Protein 6FRR (pdb70)

InterPro domains:
  IPR000528 Plant non-specific lipid-transfer protein/Par allergen [PR00382] (25-41)
  IPR000528 Plant non-specific lipid-transfer protein/Par allergen [PR00382] (45-59)
  IPR000528 Plant non-specific lipid-transfer protein/Par allergen [PR00382] (66-81)
  IPR000528 Plant non-specific lipid-transfer protein/Par allergen [PR00382] (83-100)
  IPR000528 Plant non-specific lipid-transfer protein/Par allergen [PR00382] (101-112)
  IPR000528 Plant non-specific lipid-transfer protein/Par allergen [PS00597] (92-113)
  IPR000528 Plant non-specific lipid-transfer protein/Par allergen [PTHR33076] (4-112)
  IPR016140 Bifunctional inhibitor/plant lipid transfer protein/seed storage helical domain [PF00234] (26-110)
  IPR016140 Bifunctional inhibitor/plant lipid transfer protein/seed storage helical domain [SM00499] (26-110)
  IPR036312 Bifunctional inhibitor/plant lipid transfer protein/seed storage helical domain superfamily [G3DSA:1.10.110.10] (23-114)
  IPR036312 Bifunctional inhibitor/plant lipid transfer protein/seed storage helical domain superfamily [SSF47699] (25-113)

Structure (mmCIF, N/CA/C/O backbone):
data_6FRR
#
_entry.id   6FRR
#
_cell.length_a   60.398
_cell.length_b   60.398
_cell.length_c   91.460
_cell.angle_alpha   90.00
_cell.angle_beta   90.00
_cell.angle_gamma   120.00
#
_symmetry.space_group_name_H-M   'P 32 2 1'
#
loop_
_entity.id
_entity.type
_entity.pdbx_description
1 polymer 'Non-specific lipid-transfer protein'
2 non-polymer 'SULFATE ION'
3 water water
#
loop_
_atom_site.group_PDB
_atom_site.id
_atom_site.type_symbol
_atom_site.label_atom_id
_atom_site.label_alt_id
_atom_site.label_comp_id
_atom_site.label_asym_id
_atom_site.label_entity_id
_atom_site.label_seq_id
_atom_site.pdbx_PDB_ins_code
_atom_site.Cartn_x
_atom_site.Cartn_y
_atom_site.Cartn_z
_atom_site.occupancy
_atom_site.B_iso_or_equiv
_atom_site.auth_seq_id
_atom_site.auth_comp_id
_atom_site.auth_asym_id
_atom_site.auth_atom_id
_atom_site.pdbx_PDB_model_num
ATOM 1 N N A MET A 1 1 ? -5.115 -24.765 11.610 0.48 24.10 1 MET A N 1
ATOM 2 N N B MET A 1 1 ? -5.072 -24.794 11.574 0.52 24.09 1 MET A N 1
ATOM 3 C CA A MET A 1 1 ? -5.656 -23.499 11.126 0.48 24.98 1 MET A CA 1
ATOM 4 C CA B MET A 1 1 ? -5.627 -23.516 11.146 0.52 24.97 1 MET A C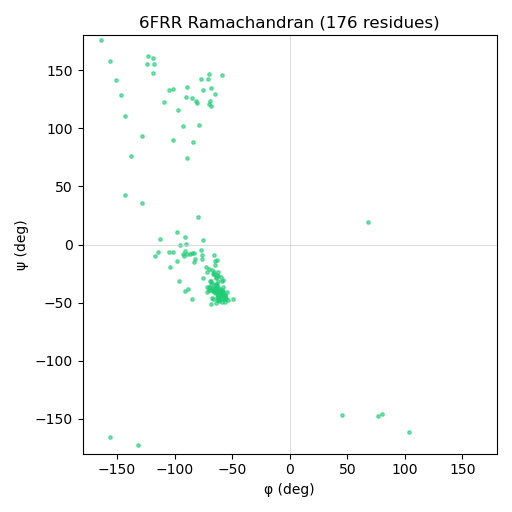A 1
ATOM 5 C C A MET A 1 1 ? -4.815 -22.298 11.569 0.48 25.16 1 MET A C 1
ATOM 6 C C B MET A 1 1 ? -4.746 -22.333 11.563 0.52 25.16 1 MET A C 1
ATOM 7 O O A MET A 1 1 ? -4.516 -22.142 12.750 0.48 24.75 1 MET A O 1
ATOM 8 O O B MET A 1 1 ? -4.340 -22.229 12.716 0.52 24.81 1 MET A O 1
ATOM 17 N N . ILE A 1 2 ? -4.451 -21.452 10.611 1.00 24.05 2 ILE A N 1
ATOM 18 C CA . ILE A 1 2 ? -3.749 -20.199 10.871 1.00 21.88 2 ILE A CA 1
ATOM 19 C C . ILE A 1 2 ? -4.449 -19.119 10.062 1.00 27.14 2 ILE A C 1
ATOM 20 O O . ILE A 1 2 ? -4.834 -19.348 8.912 1.00 27.43 2 ILE A O 1
ATOM 25 N N . LYS A 1 3 ? -4.646 -17.957 10.671 1.00 20.13 3 LYS A N 1
ATOM 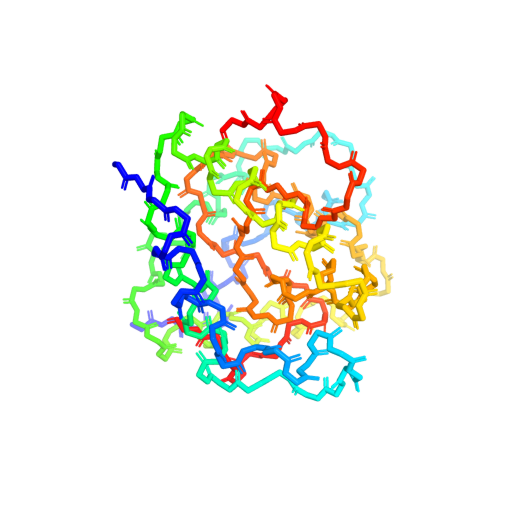26 C CA . LYS A 1 3 ? -5.188 -16.795 9.989 1.00 18.23 3 LYS A CA 1
ATOM 27 C C . LYS A 1 3 ? -4.166 -15.670 10.033 1.00 23.85 3 LYS A C 1
ATOM 28 O O . LYS A 1 3 ? -3.268 -15.665 10.873 1.00 20.50 3 LYS A O 1
ATOM 34 N N . CYS A 1 4 ? -4.310 -14.696 9.131 1.00 18.31 4 CYS A N 1
ATOM 35 C CA . CYS A 1 4 ? -3.394 -13.564 9.179 1.00 20.18 4 CYS A CA 1
ATOM 36 C C . CYS A 1 4 ? -3.477 -12.849 10.522 1.00 19.70 4 CYS A C 1
ATOM 37 O O . CYS A 1 4 ? -2.488 -12.260 10.975 1.00 18.05 4 CYS A O 1
ATOM 40 N N . SER A 1 5 ? -4.638 -12.903 11.181 1.00 19.42 5 SER A N 1
ATOM 41 C CA . SER A 1 5 ? -4.745 -12.320 12.515 1.00 24.92 5 SER A CA 1
ATOM 42 C C . SER A 1 5 ? -3.796 -13.008 13.499 1.00 22.79 5 SER A C 1
ATOM 43 O O . SER A 1 5 ? -3.183 -12.346 14.345 1.00 21.85 5 SER A O 1
ATOM 46 N N . ASP A 1 6 ? -3.654 -14.336 13.401 1.00 19.28 6 ASP A N 1
ATOM 47 C CA . ASP A 1 6 ? -2.657 -15.023 14.219 1.00 22.27 6 ASP A CA 1
ATOM 48 C C . ASP A 1 6 ? -1.254 -14.531 13.901 1.00 19.24 6 ASP A C 1
ATOM 49 O O . ASP A 1 6 ? -0.429 -14.357 14.806 1.00 19.59 6 ASP A O 1
ATOM 54 N N . VAL A 1 7 ? -0.949 -14.362 12.613 1.00 18.21 7 VAL A N 1
ATOM 55 C CA . VAL A 1 7 ? 0.403 -13.975 12.216 1.00 17.53 7 VAL A CA 1
ATOM 56 C C . VAL A 1 7 ? 0.737 -12.610 12.787 1.00 18.47 7 VAL A C 1
ATOM 57 O O . VAL A 1 7 ? 1.821 -12.408 13.351 1.00 17.32 7 VAL A O 1
ATOM 61 N N . SER A 1 8 ? -0.215 -11.672 12.703 1.00 19.60 8 SER A N 1
ATOM 62 C CA . SER A 1 8 ? 0.012 -10.319 13.202 1.00 22.81 8 SER A CA 1
ATOM 63 C C . SER A 1 8 ? 0.264 -10.314 14.703 1.00 20.73 8 SER A C 1
ATOM 64 O O . SER A 1 8 ? 1.106 -9.551 15.187 1.00 20.50 8 SER A O 1
ATOM 67 N N . ASN A 1 9 ? -0.473 -11.144 15.455 1.00 17.61 9 ASN A N 1
ATOM 68 C CA . ASN A 1 9 ? -0.244 -11.255 16.897 1.00 17.61 9 ASN A CA 1
ATOM 69 C C . ASN A 1 9 ? 1.180 -11.710 17.191 1.00 20.71 9 ASN A C 1
ATOM 70 O O . ASN A 1 9 ? 1.835 -11.198 18.105 1.00 21.36 9 ASN A O 1
ATOM 75 N N . LYS A 1 10 ? 1.660 -12.697 16.441 1.00 16.56 10 LYS A N 1
ATOM 76 C CA . LYS A 1 10 ? 2.978 -13.263 16.700 1.00 20.62 10 LYS A CA 1
ATOM 77 C C . LYS A 1 10 ? 4.091 -12.302 16.313 1.00 19.45 10 LYS A C 1
ATOM 78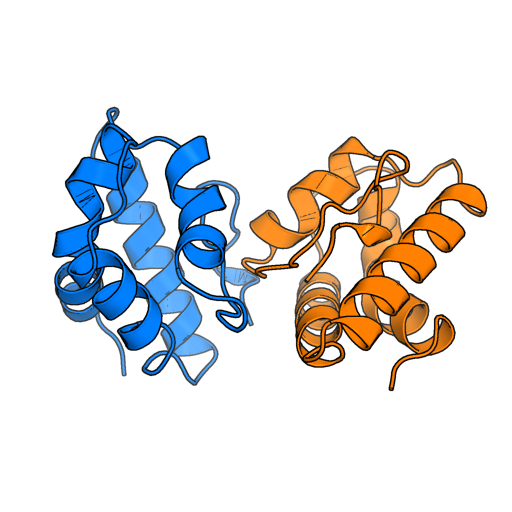 O O . LYS A 1 10 ? 5.103 -12.202 17.016 1.00 18.72 10 LYS A O 1
ATOM 84 N N . ILE A 1 11 ? 3.938 -11.606 15.184 1.00 15.12 11 ILE A N 1
ATOM 85 C CA . ILE A 1 11 ? 5.030 -10.788 14.664 1.00 20.89 11 ILE A CA 1
ATOM 86 C C . ILE A 1 11 ? 5.006 -9.370 15.223 1.00 18.64 11 ILE A C 1
ATOM 87 O O . ILE A 1 11 ? 5.978 -8.622 15.022 1.00 17.40 11 ILE A O 1
ATOM 92 N N . SER A 1 12 ? 3.947 -8.995 15.957 1.00 16.58 12 SER A N 1
ATOM 93 C CA . SER A 1 12 ? 3.807 -7.637 16.488 1.00 16.68 12 SER A CA 1
ATOM 94 C C . SER A 1 12 ? 5.076 -7.171 17.205 1.00 19.25 12 SER A C 1
ATOM 95 O O . SER A 1 12 ? 5.573 -6.066 16.962 1.00 18.82 12 SER A O 1
ATOM 98 N N . ALA A 1 13 ? 5.628 -8.019 18.077 1.00 17.35 13 ALA A N 1
ATOM 99 C CA . ALA A 1 13 ? 6.816 -7.667 18.848 1.00 19.02 13 ALA A CA 1
ATOM 100 C C . ALA A 1 13 ? 8.057 -7.451 17.983 1.00 18.34 13 ALA A C 1
ATOM 101 O O . ALA A 1 13 ? 9.045 -6.898 18.475 1.00 17.25 13 ALA A O 1
ATOM 103 N N . CYS A 1 14 ? 8.031 -7.871 16.719 1.00 15.76 14 CYS A N 1
ATOM 104 C CA . CYS A 1 14 ? 9.187 -7.815 15.832 1.00 19.80 14 CYS A CA 1
ATOM 105 C C . CYS A 1 14 ? 9.194 -6.607 14.903 1.00 17.69 14 CYS A C 1
ATOM 106 O O . CYS A 1 14 ? 10.224 -6.354 14.264 1.00 13.65 14 CYS A O 1
ATOM 109 N N . LEU A 1 15 ? 8.062 -5.902 14.775 1.00 14.74 15 LEU A N 1
ATOM 110 C CA . LEU A 1 15 ? 7.889 -4.945 13.683 1.00 16.36 15 LEU A CA 1
ATOM 111 C C . LEU A 1 15 ? 8.942 -3.842 13.720 1.00 15.81 15 LEU A C 1
ATOM 112 O O . LEU A 1 15 ? 9.488 -3.463 12.680 1.00 18.09 15 LEU A O 1
ATOM 117 N N . SER A 1 16 ? 9.255 -3.317 14.903 1.00 15.15 16 SER A N 1
ATOM 118 C CA . SER A 1 16 ? 10.193 -2.196 14.944 1.00 14.96 16 SER A CA 1
ATOM 119 C C . SER A 1 16 ? 11.604 -2.659 14.628 1.00 15.48 16 SER A C 1
ATOM 120 O O . SER A 1 16 ? 12.342 -1.959 13.923 1.00 13.88 16 SER A O 1
ATOM 123 N N . TYR A 1 17 ? 11.977 -3.866 15.080 1.00 18.49 17 TYR A N 1
ATOM 124 C CA . TYR A 1 17 ? 13.258 -4.434 14.656 1.00 12.23 17 TYR A CA 1
ATOM 125 C C . TYR A 1 17 ? 13.281 -4.662 13.149 1.00 14.78 17 TYR A C 1
ATOM 126 O O . TYR A 1 17 ? 14.317 -4.468 12.497 1.00 15.56 17 TYR A O 1
ATOM 135 N N . LEU A 1 18 ? 12.157 -5.108 12.575 1.00 14.49 18 LEU A N 1
ATOM 136 C CA . LEU A 1 18 ? 12.147 -5.393 11.144 1.00 14.94 18 LEU A CA 1
ATOM 137 C C . LEU A 1 18 ? 12.341 -4.124 10.322 1.00 19.43 18 LEU A C 1
ATOM 138 O O . LEU A 1 18 ? 12.839 -4.194 9.191 1.00 18.72 18 LEU A O 1
ATOM 143 N N . LYS A 1 19 ? 12.008 -2.963 10.889 1.00 16.08 19 LYS A N 1
ATOM 144 C CA . LYS A 1 19 ? 12.222 -1.676 10.237 1.00 12.92 19 LYS A CA 1
ATOM 145 C C . LYS A 1 19 ? 13.577 -1.047 10.575 1.00 16.19 19 LYS A C 1
ATOM 146 O O . LYS A 1 19 ? 14.219 -0.446 9.703 1.00 17.58 19 LYS A O 1
ATOM 152 N N . GLN A 1 20 ? 14.018 -1.136 11.830 1.00 13.39 20 GLN A N 1
ATOM 153 C CA . GLN A 1 20 ? 15.170 -0.368 12.284 1.00 14.29 20 GLN A CA 1
ATOM 154 C C . GLN A 1 20 ? 16.359 -1.207 12.726 1.00 19.27 20 GLN A C 1
ATOM 155 O O . GLN A 1 20 ? 17.430 -0.633 12.965 1.00 16.19 20 GLN A O 1
ATOM 161 N N . GLY A 1 21 ? 16.214 -2.528 12.865 1.00 18.00 21 GLY A N 1
ATOM 162 C CA . GLY A 1 21 ? 17.358 -3.339 13.259 1.00 18.42 21 GLY A CA 1
ATOM 163 C C . GLY A 1 21 ? 17.676 -3.225 14.745 1.00 16.36 21 GLY A C 1
ATOM 164 O O . GLY A 1 21 ? 16.790 -3.068 15.585 1.00 15.80 21 GLY A O 1
ATOM 165 N N . GLY A 1 22 ? 18.961 -3.333 15.071 1.00 15.97 22 GLY A N 1
ATOM 166 C CA . GLY A 1 22 ? 19.373 -3.231 16.463 1.00 18.50 22 GLY A CA 1
ATOM 167 C C . GLY A 1 22 ? 19.170 -4.524 17.244 1.00 19.38 22 GLY A C 1
ATOM 168 O O . GLY A 1 22 ? 19.329 -5.623 16.716 1.00 17.08 22 GLY A O 1
ATOM 169 N N . GLU A 1 23 ? 18.824 -4.381 18.533 1.00 14.24 23 GLU A N 1
ATOM 170 C CA . GLU A 1 23 ? 18.671 -5.530 19.424 1.00 13.76 23 GLU A CA 1
ATOM 171 C C . GLU A 1 23 ? 17.306 -6.183 19.218 1.00 16.48 23 GLU A C 1
ATOM 172 O O . GLU A 1 23 ? 16.272 -5.535 19.411 1.00 14.42 23 GLU A O 1
ATOM 178 N N . VAL A 1 24 ? 17.292 -7.470 18.865 1.00 14.11 24 VAL A N 1
ATOM 179 C CA . VAL A 1 24 ? 16.022 -8.193 18.762 1.00 13.84 24 VAL A CA 1
ATOM 180 C C . VAL A 1 24 ? 15.425 -8.376 20.154 1.00 13.76 24 VAL A C 1
ATOM 181 O O . VAL A 1 24 ? 16.073 -8.969 21.032 1.00 16.88 24 VAL A O 1
ATOM 185 N N . PRO A 1 25 ? 14.203 -7.918 20.404 1.00 18.45 25 PRO A N 1
ATOM 186 C CA . PRO A 1 25 ? 13.604 -8.131 21.727 1.00 14.97 25 PRO A CA 1
ATOM 187 C C . PRO A 1 25 ? 13.258 -9.593 21.957 1.00 16.30 25 PRO A C 1
ATOM 188 O O . PRO A 1 25 ? 12.898 -10.326 21.029 1.00 14.62 25 PRO A O 1
ATOM 192 N N . ALA A 1 26 ? 13.373 -10.008 23.224 1.00 14.88 26 ALA A N 1
ATOM 193 C CA . ALA A 1 26 ? 13.043 -11.383 23.594 1.00 19.91 26 ALA A CA 1
ATOM 194 C C . ALA A 1 26 ? 11.638 -11.751 23.147 1.00 18.79 26 ALA A C 1
ATOM 195 O O . ALA A 1 26 ? 11.404 -12.862 22.656 1.00 17.43 26 ALA A O 1
ATOM 197 N N . ASP A 1 27 ? 10.690 -10.821 23.298 1.00 19.17 27 ASP A N 1
ATOM 198 C CA . ASP A 1 27 ? 9.311 -11.086 22.906 1.00 20.81 27 ASP A CA 1
ATOM 199 C C . ASP A 1 27 ? 9.187 -11.318 21.406 1.00 20.63 27 ASP A C 1
ATOM 200 O O . ASP A 1 27 ? 8.284 -12.047 20.962 1.00 15.47 27 ASP A O 1
ATOM 205 N N . CYS A 1 28 ? 10.072 -10.707 20.610 1.00 18.68 28 CYS A N 1
ATOM 206 C CA . CYS A 1 28 ? 10.083 -10.998 19.178 1.00 20.17 28 CYS A CA 1
ATOM 207 C C . CYS A 1 28 ? 10.452 -12.456 18.928 1.00 19.10 28 CYS A C 1
ATOM 208 O O . CYS A 1 28 ? 9.760 -13.156 18.186 1.00 15.48 28 CYS A O 1
ATOM 211 N N . CYS A 1 29 ? 11.543 -12.936 19.537 1.00 16.38 29 CYS A N 1
ATOM 212 C CA . CYS A 1 29 ? 11.905 -14.344 19.377 1.00 17.52 29 CYS A CA 1
ATOM 213 C C . CYS A 1 29 ? 10.783 -15.268 19.838 1.00 18.57 29 CYS A C 1
ATOM 214 O O . CYS A 1 29 ? 10.570 -16.340 19.253 1.00 19.02 29 CYS A O 1
ATOM 217 N N . THR A 1 30 ? 10.074 -14.888 20.903 1.00 19.02 30 THR A N 1
ATOM 218 C CA . THR A 1 30 ? 8.954 -15.707 21.364 1.00 20.46 30 THR A CA 1
ATOM 219 C C . THR A 1 30 ? 7.887 -15.840 20.276 1.00 20.48 30 THR A C 1
ATOM 220 O O . THR A 1 30 ? 7.340 -16.927 20.060 1.00 16.04 30 THR A O 1
ATOM 224 N N . GLY A 1 31 ? 7.598 -14.751 19.564 1.00 19.39 31 GLY A N 1
ATOM 225 C CA . GLY A 1 31 ? 6.601 -14.808 18.502 1.00 14.21 31 GLY A CA 1
ATOM 226 C C . GLY A 1 31 ? 7.063 -15.608 17.297 1.00 16.15 31 GLY A C 1
ATOM 227 O O . GLY A 1 31 ? 6.272 -16.321 16.679 1.00 19.18 31 GLY A O 1
ATOM 228 N N . VAL A 1 32 ? 8.340 -15.474 16.925 1.00 17.12 32 VAL A N 1
ATOM 229 C CA . VAL A 1 32 ? 8.882 -16.240 15.803 1.00 15.35 32 VAL A CA 1
ATOM 230 C C . VAL A 1 32 ? 8.789 -17.736 16.095 1.00 18.33 32 VAL A C 1
ATOM 231 O O . VAL A 1 32 ? 8.348 -18.531 15.253 1.00 18.29 32 VAL A O 1
ATOM 235 N N . LYS A 1 33 ? 9.239 -18.141 17.288 1.00 18.16 33 LYS A N 1
ATOM 236 C CA . LYS A 1 33 ? 9.187 -19.552 17.672 1.00 17.83 33 LYS A CA 1
ATOM 237 C C . LYS A 1 33 ? 7.753 -20.034 17.779 1.00 21.46 33 LYS A C 1
ATOM 238 O O . LYS A 1 33 ? 7.437 -21.154 17.366 1.00 20.55 33 LYS A O 1
ATOM 244 N N . GLY A 1 34 ? 6.868 -19.195 18.323 1.00 15.58 34 GLY A N 1
ATOM 245 C CA . GLY A 1 34 ? 5.482 -19.597 18.479 1.00 17.30 34 GLY A CA 1
ATOM 246 C C . GLY A 1 34 ? 4.781 -19.766 17.146 1.00 19.82 34 GLY A C 1
ATOM 247 O O . GLY A 1 34 ? 3.969 -20.681 16.975 1.00 19.04 34 GLY A O 1
ATOM 248 N N . LEU A 1 35 ? 5.092 -18.892 16.180 1.00 14.23 35 LEU A N 1
ATOM 249 C CA . LEU A 1 35 ? 4.521 -19.037 14.847 1.00 16.25 35 LEU A CA 1
ATOM 250 C C . LEU A 1 35 ? 4.986 -20.329 14.190 1.00 20.80 35 LEU A C 1
ATOM 251 O O . LEU A 1 35 ? 4.183 -21.051 13.581 1.00 18.68 35 LEU A O 1
ATOM 256 N N A ASN A 1 36 ? 6.272 -20.655 14.318 0.48 20.44 36 ASN A N 1
ATOM 257 N N B ASN A 1 36 ? 6.284 -20.632 14.286 0.52 20.43 36 ASN A N 1
ATOM 258 C CA A ASN A 1 36 ? 6.765 -21.902 13.742 0.48 23.01 36 ASN A CA 1
ATOM 259 C CA B ASN A 1 36 ? 6.779 -21.904 13.768 0.52 23.01 36 ASN A CA 1
ATOM 260 C C A ASN A 1 36 ? 6.169 -23.119 14.448 0.48 24.39 36 ASN A C 1
ATOM 261 C C B ASN A 1 36 ? 6.079 -23.076 14.436 0.52 24.41 36 ASN A C 1
ATOM 262 O O A ASN A 1 36 ? 5.894 -24.137 13.802 0.48 22.99 36 ASN A O 1
ATOM 263 O O B ASN A 1 36 ? 5.657 -24.020 13.758 0.52 22.89 36 ASN A O 1
ATOM 272 N N . ASP A 1 37 ? 5.952 -23.033 15.768 1.00 19.52 37 ASP A N 1
ATOM 273 C CA . ASP A 1 37 ? 5.338 -24.144 16.498 1.00 19.22 37 ASP A CA 1
ATOM 274 C C . ASP A 1 37 ? 3.924 -24.428 16.002 1.00 21.91 37 ASP A C 1
ATOM 275 O O . ASP A 1 37 ? 3.475 -25.581 16.037 1.00 21.24 37 ASP A O 1
ATOM 280 N N . ALA A 1 38 ? 3.205 -23.392 15.560 1.00 20.32 38 ALA A N 1
ATOM 281 C CA . ALA A 1 38 ? 1.806 -23.492 15.155 1.00 21.77 38 ALA A CA 1
ATOM 282 C C . ALA A 1 38 ? 1.606 -23.764 13.664 1.00 24.98 38 ALA A C 1
ATOM 283 O O . ALA A 1 38 ? 0.480 -24.054 13.251 1.00 26.44 38 ALA A O 1
ATOM 285 N N . ALA A 1 39 ? 2.655 -23.683 12.854 1.00 20.87 39 ALA A N 1
ATOM 286 C CA . ALA A 1 39 ? 2.555 -23.888 11.411 1.00 25.80 39 ALA A CA 1
ATOM 287 C C . ALA A 1 39 ? 3.065 -25.297 11.126 1.00 26.16 39 ALA A C 1
ATOM 288 O O . ALA A 1 39 ? 4.252 -25.515 10.889 1.00 27.29 39 ALA A O 1
ATOM 290 N N . LYS A 1 40 ? 2.149 -26.263 11.164 1.00 23.73 40 LYS A N 1
ATOM 291 C CA . LYS A 1 40 ? 2.506 -27.671 11.121 1.00 25.69 40 LYS A CA 1
ATOM 292 C C . LYS A 1 40 ? 2.028 -28.385 9.867 1.00 29.70 40 LYS A C 1
ATOM 293 O O . LYS A 1 40 ? 2.356 -29.562 9.690 1.00 32.86 40 LYS A O 1
ATOM 299 N N . THR A 1 41 ? 1.251 -27.726 9.013 1.00 30.15 41 THR A N 1
ATOM 300 C CA . THR A 1 41 ? 0.796 -28.315 7.765 1.00 28.93 41 THR A CA 1
ATOM 301 C C . THR A 1 41 ? 1.201 -27.417 6.609 1.00 28.99 41 THR A C 1
ATOM 302 O O . THR A 1 41 ? 1.398 -26.212 6.773 1.00 29.00 41 THR A O 1
ATOM 306 N N . THR A 1 42 ? 1.327 -28.017 5.430 1.00 25.94 42 THR A N 1
ATOM 307 C CA . THR A 1 42 ? 1.656 -27.216 4.254 1.00 29.19 42 THR A CA 1
ATOM 308 C C . THR A 1 42 ? 0.671 -26.071 4.037 1.00 22.28 42 THR A C 1
ATOM 309 O O . THR A 1 42 ? 1.127 -24.931 3.824 1.00 24.61 42 THR A O 1
ATOM 313 N N . PRO A 1 43 ? -0.652 -26.265 4.111 1.00 29.43 43 PRO A N 1
ATOM 314 C CA . PRO A 1 43 ? -1.545 -25.107 3.919 1.00 30.42 43 PRO A CA 1
ATOM 315 C C . PRO A 1 43 ? -1.317 -23.995 4.929 1.00 25.93 43 PRO A C 1
ATOM 316 O O . PRO A 1 43 ? -1.297 -22.818 4.548 1.00 26.57 43 PRO A O 1
ATOM 320 N N . ASP A 1 44 ? -1.162 -24.337 6.208 1.00 22.76 44 ASP A N 1
ATOM 321 C CA . ASP A 1 44 ? -0.998 -23.319 7.245 1.00 23.47 44 ASP A CA 1
ATOM 322 C C . ASP A 1 44 ? 0.298 -22.538 7.063 1.00 21.81 44 ASP A C 1
ATOM 323 O O . ASP A 1 44 ? 0.322 -21.318 7.260 1.00 23.15 44 ASP A O 1
ATOM 328 N N . ARG A 1 45 ? 1.383 -23.225 6.697 1.00 22.18 45 ARG A N 1
ATOM 329 C CA . ARG A 1 45 ? 2.646 -22.545 6.420 1.00 20.81 45 ARG A CA 1
ATOM 330 C C . ARG A 1 45 ? 2.526 -21.612 5.221 1.00 20.81 45 ARG A C 1
ATOM 331 O O . ARG A 1 45 ? 3.086 -20.510 5.223 1.00 21.28 45 ARG A O 1
ATOM 339 N N . GLN A 1 46 ? 1.816 -22.038 4.173 1.00 21.95 46 GLN A N 1
ATOM 340 C CA . GLN A 1 46 ? 1.652 -21.162 3.015 1.00 22.37 46 GLN A CA 1
ATOM 341 C C . GLN A 1 46 ? 0.789 -19.959 3.365 1.00 19.63 46 GLN A C 1
ATOM 342 O O . GLN A 1 46 ? 1.083 -18.832 2.937 1.00 19.80 46 GLN A O 1
ATOM 348 N N . THR A 1 47 ? -0.253 -20.167 4.178 1.00 20.48 47 THR A N 1
ATOM 349 C CA . THR A 1 47 ? -1.046 -19.042 4.669 1.00 20.22 47 THR A CA 1
ATOM 350 C C . THR A 1 47 ? -0.178 -18.051 5.444 1.00 17.04 47 THR A C 1
ATOM 351 O O . THR A 1 47 ? -0.229 -16.841 5.204 1.00 17.85 47 THR A O 1
ATOM 355 N N . ALA A 1 48 ? 0.620 -18.551 6.389 1.00 17.91 48 ALA A N 1
ATOM 356 C CA . ALA A 1 48 ? 1.485 -17.663 7.160 1.00 20.62 48 ALA A CA 1
ATOM 357 C C . ALA A 1 48 ? 2.468 -16.928 6.256 1.00 21.52 48 ALA A C 1
ATOM 358 O O . ALA A 1 48 ? 2.693 -15.720 6.420 1.00 20.84 48 ALA A O 1
ATOM 360 N N . CYS A 1 49 ? 3.066 -17.647 5.303 1.00 19.90 49 CYS A N 1
ATOM 361 C CA . CYS A 1 49 ? 3.961 -17.032 4.323 1.00 21.52 49 CYS A CA 1
ATOM 362 C C . CYS A 1 49 ? 3.294 -15.867 3.614 1.00 22.07 49 CYS A C 1
ATOM 363 O O . CYS A 1 49 ? 3.874 -14.783 3.497 1.00 18.75 49 CYS A O 1
ATOM 366 N N . ASN A 1 50 ? 2.061 -16.070 3.141 1.00 22.12 50 ASN A N 1
ATOM 367 C CA . ASN A 1 50 ? 1.369 -15.012 2.407 1.00 22.82 50 ASN A CA 1
ATOM 368 C C . ASN A 1 50 ? 1.025 -13.834 3.308 1.00 18.68 50 ASN A C 1
ATOM 369 O O . ASN A 1 50 ? 1.135 -12.675 2.890 1.00 17.62 50 ASN A O 1
ATOM 374 N N . CYS A 1 51 ? 0.612 -14.105 4.549 1.00 20.23 51 CYS A N 1
ATOM 375 C CA . CYS A 1 51 ? 0.336 -13.012 5.478 1.00 20.27 51 CYS A CA 1
ATOM 376 C C . CYS A 1 51 ? 1.584 -12.183 5.743 1.00 20.47 51 CYS A C 1
ATOM 377 O O . CYS A 1 51 ? 1.524 -10.946 5.790 1.00 20.26 51 CYS A O 1
ATOM 380 N N . LEU A 1 52 ? 2.724 -12.847 5.938 1.00 21.43 52 LEU A N 1
ATOM 381 C CA . LEU A 1 52 ? 3.954 -12.123 6.242 1.00 21.29 52 LEU A CA 1
ATOM 382 C C . LEU A 1 52 ? 4.410 -11.281 5.056 1.00 23.35 52 LEU A C 1
ATOM 383 O O . LEU A 1 52 ? 4.875 -10.149 5.238 1.00 26.61 52 LEU A O 1
ATOM 388 N N . LYS A 1 53 ? 4.288 -11.806 3.834 1.00 21.76 53 LYS A N 1
ATOM 389 C CA . LYS A 1 53 ? 4.686 -11.000 2.679 1.00 22.94 53 LYS A CA 1
ATOM 390 C C . LYS A 1 53 ? 3.769 -9.789 2.509 1.00 19.87 53 LYS A C 1
ATOM 391 O O . LYS A 1 53 ? 4.238 -8.686 2.213 1.00 21.76 53 LYS A O 1
ATO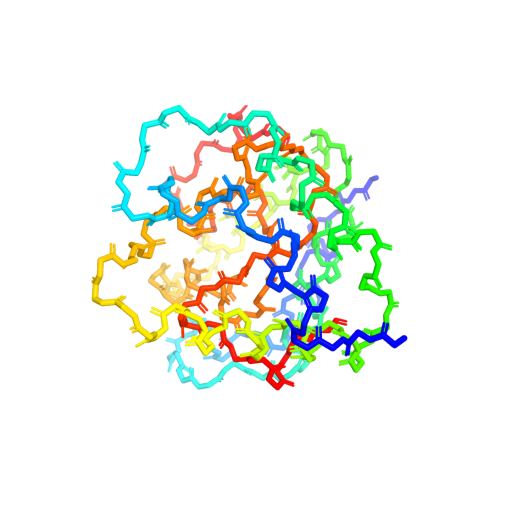M 397 N N . THR A 1 54 ? 2.465 -9.958 2.726 1.00 26.11 54 THR A N 1
ATOM 398 C CA . THR A 1 54 ? 1.569 -8.803 2.687 1.00 26.45 54 THR A CA 1
ATOM 399 C C . THR A 1 54 ? 2.023 -7.727 3.671 1.00 27.13 54 THR A C 1
ATOM 400 O O . THR A 1 54 ? 2.115 -6.544 3.322 1.00 27.85 54 THR A O 1
ATOM 404 N N . THR A 1 55 ? 2.335 -8.126 4.905 1.00 24.37 55 THR A N 1
ATOM 405 C CA . THR A 1 55 ? 2.815 -7.163 5.891 1.00 28.39 55 THR A CA 1
ATOM 406 C C . THR A 1 55 ? 4.101 -6.482 5.429 1.00 25.96 55 THR A C 1
ATOM 407 O O . THR A 1 55 ? 4.241 -5.258 5.552 1.00 25.10 55 THR A O 1
ATOM 411 N N . PHE A 1 56 ? 5.048 -7.247 4.873 1.00 24.43 56 PHE A N 1
ATOM 412 C CA . PHE A 1 56 ? 6.316 -6.629 4.490 1.00 22.16 56 PHE A CA 1
ATOM 413 C C . PHE A 1 56 ? 6.116 -5.591 3.401 1.00 24.40 56 PHE A C 1
ATOM 414 O O . PHE A 1 56 ? 6.810 -4.568 3.389 1.00 25.64 56 PHE A O 1
ATOM 422 N N . LYS A 1 57 ? 5.162 -5.821 2.498 1.00 24.53 57 LYS A N 1
ATOM 423 C CA . LYS A 1 57 ? 4.871 -4.887 1.417 1.00 24.18 57 LYS A CA 1
ATOM 424 C C . LYS A 1 57 ? 4.079 -3.665 1.863 1.00 27.67 57 LYS A C 1
ATOM 425 O O . LYS A 1 57 ? 3.968 -2.711 1.087 1.00 29.22 57 LYS A O 1
ATOM 431 N N . SER A 1 58 ? 3.526 -3.667 3.076 1.00 24.92 58 SER A N 1
ATOM 432 C CA . SER A 1 58 ? 2.616 -2.614 3.516 1.00 31.01 58 SER A CA 1
ATOM 433 C C . SER A 1 58 ? 3.323 -1.364 4.019 1.00 34.79 58 SER A C 1
ATOM 434 O O . SER A 1 58 ? 2.658 -0.339 4.216 1.00 30.19 58 SER A O 1
ATOM 437 N N . ASN A 1 59 ? 4.633 -1.422 4.260 1.00 28.40 59 ASN A N 1
ATOM 438 C CA . ASN A 1 59 ? 5.353 -0.255 4.753 1.00 30.89 59 ASN A CA 1
ATOM 439 C C . ASN A 1 59 ? 6.764 -0.268 4.180 1.00 30.45 59 ASN A C 1
ATOM 440 O O . ASN A 1 59 ? 7.464 -1.282 4.268 1.00 25.65 59 ASN A O 1
ATOM 445 N N . LYS A 1 60 ? 7.168 0.863 3.583 1.00 26.89 60 LYS A N 1
ATOM 446 C CA . LYS A 1 60 ? 8.471 0.952 2.927 1.00 27.32 60 LYS A CA 1
ATOM 447 C C . LYS A 1 60 ? 9.624 0.806 3.912 1.00 27.10 60 LYS A C 1
ATOM 448 O O . LYS A 1 60 ? 10.756 0.535 3.487 1.00 23.39 60 LYS A O 1
ATOM 454 N N . ASP A 1 61 ? 9.360 0.987 5.210 1.00 23.13 61 ASP A N 1
ATOM 455 C CA . ASP A 1 61 ? 10.400 0.932 6.230 1.00 23.27 61 ASP A CA 1
ATOM 456 C C . ASP A 1 61 ? 10.900 -0.487 6.489 1.00 22.24 61 ASP A C 1
ATOM 457 O O . ASP A 1 61 ? 11.982 -0.644 7.051 1.00 19.38 61 ASP A O 1
ATOM 462 N N . PHE A 1 62 ? 10.141 -1.520 6.122 1.00 20.67 62 PHE A N 1
ATOM 463 C CA . PHE A 1 62 ? 10.577 -2.881 6.424 1.00 21.32 62 PHE A CA 1
ATOM 464 C C . PHE A 1 62 ? 11.810 -3.233 5.602 1.00 22.12 62 PHE A C 1
ATOM 465 O O . PHE A 1 62 ? 11.877 -2.940 4.405 1.00 20.91 62 PHE A O 1
ATOM 473 N N . LYS A 1 63 ? 12.808 -3.838 6.252 1.00 21.51 63 LYS A N 1
ATOM 474 C CA . LYS A 1 63 ? 14.072 -4.176 5.599 1.00 22.45 63 LYS A CA 1
ATOM 475 C C . LYS A 1 63 ? 14.170 -5.668 5.310 1.00 30.01 63 LYS A C 1
ATOM 476 O O . LYS A 1 63 ? 13.912 -6.502 6.187 1.00 21.37 63 LYS A O 1
ATOM 482 N N . SER A 1 64 ? 14.583 -5.992 4.082 1.00 39.33 64 SER A N 1
ATOM 483 C CA . SER A 1 64 ? 14.871 -7.380 3.726 1.00 37.05 64 SER A CA 1
ATOM 484 C C . SER A 1 64 ? 16.028 -7.943 4.545 1.00 27.09 64 SER A C 1
ATOM 485 O O . SER A 1 64 ? 15.995 -9.105 4.953 1.00 39.41 64 SER A O 1
ATOM 488 N N . ASP A 1 65 ? 17.065 -7.135 4.792 1.00 37.21 65 ASP A N 1
ATOM 489 C CA . ASP A 1 65 ? 18.214 -7.604 5.565 1.00 34.17 65 ASP A CA 1
ATOM 490 C C . ASP A 1 65 ? 17.800 -8.064 6.958 1.00 39.63 65 ASP A C 1
ATOM 491 O O . ASP A 1 65 ? 18.422 -8.970 7.525 1.00 34.28 65 ASP A O 1
ATOM 496 N N . PHE A 1 66 ? 16.760 -7.453 7.529 1.00 33.33 66 PHE A N 1
ATOM 497 C CA . PHE A 1 66 ? 16.366 -7.757 8.899 1.00 26.29 66 PHE A CA 1
ATOM 498 C C . PHE A 1 66 ? 15.383 -8.921 8.976 1.00 22.55 66 PHE A C 1
ATOM 499 O O . PHE A 1 66 ? 15.458 -9.728 9.909 1.00 22.84 66 PHE A O 1
ATOM 507 N N . ALA A 1 67 ? 14.446 -9.020 8.028 1.00 22.07 67 ALA A N 1
ATOM 508 C CA . ALA A 1 67 ? 13.588 -10.201 7.978 1.00 28.58 67 ALA A CA 1
ATOM 509 C C . ALA A 1 67 ? 14.413 -11.467 7.776 1.00 29.66 67 ALA A C 1
ATOM 510 O O . ALA A 1 67 ? 14.129 -12.509 8.381 1.00 30.92 67 ALA A O 1
ATOM 512 N N . ALA A 1 68 ? 15.447 -11.387 6.936 1.00 35.32 68 ALA A N 1
ATOM 513 C CA . ALA A 1 68 ? 16.227 -12.571 6.593 1.00 42.23 68 ALA A CA 1
ATOM 514 C C . ALA A 1 68 ? 17.001 -13.089 7.796 1.00 30.69 68 ALA A C 1
ATOM 515 O O . ALA A 1 68 ? 16.990 -14.290 8.082 1.00 35.01 68 ALA A O 1
ATOM 517 N N . SER A 1 69 ? 17.659 -12.190 8.525 1.00 37.74 69 SER A N 1
ATOM 518 C CA . SER A 1 69 ? 18.496 -12.564 9.656 1.00 33.04 69 SER A CA 1
ATOM 519 C C . SER A 1 69 ? 17.701 -12.907 10.910 1.00 23.62 69 SER A C 1
ATOM 520 O O . SER A 1 69 ? 18.303 -13.330 11.905 1.00 26.18 69 SER A O 1
ATOM 523 N N . LEU A 1 70 ? 16.373 -12.750 10.898 1.00 24.87 70 LEU A N 1
ATOM 524 C CA . LEU A 1 70 ? 15.638 -12.873 12.154 1.00 25.15 70 LEU A CA 1
ATOM 525 C C . LEU A 1 70 ? 15.646 -14.299 12.701 1.00 25.07 70 LEU A C 1
ATOM 526 O O . LEU A 1 70 ? 16.024 -14.476 13.869 1.00 20.07 70 LEU A O 1
ATOM 531 N N . PRO A 1 71 ? 15.293 -15.345 11.939 1.00 31.36 71 PRO A N 1
ATOM 532 C CA . PRO A 1 71 ? 15.291 -16.682 12.563 1.00 27.79 71 PRO A CA 1
ATOM 533 C C . PRO A 1 71 ? 16.644 -17.084 13.140 1.00 25.52 71 PRO A C 1
ATOM 534 O O . PRO A 1 71 ? 16.69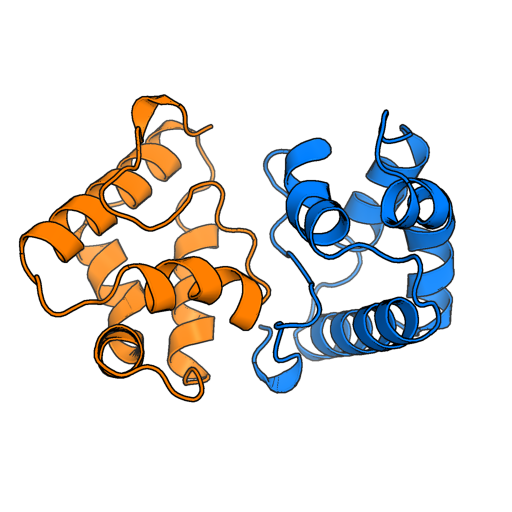1 -17.630 14.247 1.00 28.37 71 PRO A O 1
ATOM 538 N N . SER A 1 72 ? 17.750 -16.786 12.459 1.00 22.11 72 SER A N 1
ATOM 539 C CA . SER A 1 72 ? 19.059 -17.127 13.009 1.00 24.14 72 SER A CA 1
ATOM 540 C C . SER A 1 72 ? 19.447 -16.242 14.189 1.00 29.78 72 SER A C 1
ATOM 541 O O . SER A 1 72 ? 20.279 -16.648 15.010 1.00 23.36 72 SER A O 1
ATOM 544 N N . LYS A 1 73 ? 18.885 -15.036 14.282 1.00 25.50 73 LYS A N 1
ATOM 545 C CA . LYS A 1 73 ? 19.088 -14.219 15.475 1.00 25.29 73 LYS A CA 1
ATOM 546 C C . LYS A 1 73 ? 18.590 -14.934 16.727 1.00 21.66 73 LYS A C 1
ATOM 547 O O . LYS A 1 73 ? 19.225 -14.861 17.784 1.00 19.49 73 LYS A O 1
ATOM 553 N N . CYS A 1 74 ? 17.456 -15.633 16.624 1.00 18.28 74 CYS A N 1
ATOM 554 C CA . CYS A 1 74 ? 16.713 -16.120 17.778 1.00 20.49 74 CYS A CA 1
ATOM 555 C C . CYS A 1 74 ? 17.011 -17.561 18.160 1.00 26.38 74 CYS A C 1
ATOM 556 O O . CYS A 1 74 ? 16.889 -17.913 19.339 1.00 26.21 74 CYS A O 1
ATOM 559 N N . GLY A 1 75 ? 17.339 -18.421 17.205 1.00 30.72 75 GLY A N 1
ATOM 560 C CA . GLY A 1 75 ? 17.535 -19.810 17.572 1.00 34.31 75 GLY A CA 1
ATOM 561 C C . GLY A 1 75 ? 18.260 -20.561 16.480 1.00 34.61 75 GLY A C 1
ATOM 562 O O . GLY A 1 75 ? 18.532 -20.030 15.400 1.00 32.48 75 GLY A O 1
ATOM 563 N N . VAL A 1 76 ? 18.561 -21.824 16.780 1.00 34.85 76 VAL A N 1
ATOM 564 C CA . VAL A 1 76 ? 19.256 -22.686 15.831 1.00 37.56 76 VAL A CA 1
ATOM 565 C C . VAL A 1 76 ? 18.332 -23.704 15.181 1.00 33.30 76 VAL A C 1
ATOM 566 O O . VAL A 1 76 ? 18.769 -24.421 14.271 1.00 34.09 76 VAL A O 1
ATOM 570 N N . ASN A 1 77 ? 17.078 -23.797 15.609 1.00 37.63 77 ASN A N 1
ATOM 571 C CA . ASN A 1 77 ? 16.185 -24.857 15.151 1.00 38.83 77 ASN A CA 1
ATOM 572 C C . ASN A 1 77 ? 14.871 -24.279 14.654 1.00 41.46 77 ASN A C 1
ATOM 573 O O . ASN A 1 77 ? 13.797 -24.866 14.829 1.00 46.88 77 ASN A O 1
ATOM 578 N N . ILE A 1 78 ? 14.930 -23.110 14.032 1.00 31.92 78 ILE A N 1
ATOM 579 C CA . ILE A 1 78 ? 13.769 -22.503 13.396 1.00 29.29 78 ILE A CA 1
ATOM 580 C C . ILE A 1 78 ? 13.831 -22.837 11.903 1.00 25.53 78 ILE A C 1
ATOM 581 O O . ILE A 1 78 ? 14.765 -22.395 11.227 1.00 26.72 78 ILE A O 1
ATOM 586 N N . PRO A 1 79 ? 12.873 -23.597 11.372 1.00 24.10 79 PRO A N 1
ATOM 587 C CA . PRO A 1 79 ? 13.039 -24.151 10.010 1.00 28.07 79 PRO A CA 1
ATOM 588 C C . PRO A 1 79 ? 12.673 -23.220 8.857 1.00 24.48 79 PRO A C 1
ATOM 589 O O . PRO A 1 79 ? 13.044 -23.525 7.713 1.00 23.93 79 PRO A O 1
ATOM 593 N N . TYR A 1 80 ? 11.966 -22.114 9.094 1.00 24.11 80 TYR A N 1
ATOM 594 C CA . TYR A 1 80 ? 11.440 -21.300 8.005 1.00 20.85 80 TYR A CA 1
ATOM 595 C C . TYR A 1 80 ? 12.021 -19.899 8.049 1.00 24.44 80 TYR A C 1
ATOM 596 O O . TYR A 1 80 ? 12.309 -19.359 9.120 1.00 22.31 80 TYR A O 1
ATOM 605 N N . LYS A 1 81 ? 12.184 -19.329 6.855 1.00 19.17 81 LYS A N 1
ATOM 606 C CA . LYS A 1 81 ? 12.737 -17.997 6.647 1.00 25.61 81 LYS A CA 1
ATOM 607 C C . LYS A 1 81 ? 11.959 -17.383 5.489 1.00 29.34 81 LYS A C 1
ATOM 608 O O . LYS A 1 81 ? 12.091 -17.825 4.343 1.00 24.78 81 LYS A O 1
ATOM 614 N N . ILE A 1 82 ? 11.148 -16.375 5.788 1.00 25.43 82 ILE A N 1
ATOM 615 C CA . ILE A 1 82 ? 10.266 -15.742 4.812 1.00 26.16 82 ILE A CA 1
ATOM 616 C C . ILE A 1 82 ? 10.801 -14.344 4.516 1.00 25.87 82 ILE A C 1
ATOM 617 O O . ILE A 1 82 ? 10.947 -13.522 5.430 1.00 31.14 82 ILE A O 1
ATOM 622 N N . SER A 1 83 ? 11.082 -14.071 3.241 1.00 23.85 83 SER A N 1
ATOM 623 C CA . SER A 1 83 ? 11.346 -12.706 2.796 1.00 30.71 83 SER A CA 1
ATOM 624 C C . SER A 1 83 ? 10.526 -12.384 1.549 1.00 24.04 83 SER A C 1
ATOM 625 O O . SER A 1 83 ? 9.692 -13.185 1.122 1.00 28.47 83 SER A O 1
ATOM 628 N N . LEU A 1 84 ? 10.772 -11.226 0.935 1.00 33.86 84 LEU A N 1
ATOM 629 C CA . LEU A 1 84 ? 10.002 -10.860 -0.250 1.00 28.43 84 LEU A CA 1
ATOM 630 C C . LEU A 1 84 ? 10.303 -11.755 -1.449 1.00 35.19 84 LEU A C 1
ATOM 631 O O . LEU A 1 84 ? 9.464 -11.861 -2.351 1.00 33.28 84 LEU A O 1
ATOM 636 N N . GLU A 1 85 ? 11.460 -12.419 -1.485 1.00 33.50 85 GLU A N 1
ATOM 637 C CA . GLU A 1 85 ? 11.718 -13.316 -2.605 1.00 36.94 85 GLU A CA 1
ATOM 638 C C . GLU A 1 85 ? 11.091 -14.691 -2.425 1.00 30.64 85 GLU A C 1
ATOM 639 O O . GLU A 1 85 ? 11.106 -15.484 -3.371 1.00 36.05 85 GLU A O 1
ATOM 645 N N . THR A 1 86 ? 10.531 -14.988 -1.255 1.00 27.18 86 THR A N 1
ATOM 646 C CA . THR A 1 86 ? 9.901 -16.284 -1.037 1.00 25.28 86 THR A CA 1
ATOM 647 C C . THR A 1 86 ? 8.684 -16.456 -1.936 1.00 28.56 86 THR A C 1
ATOM 648 O O . THR A 1 86 ? 7.811 -15.585 -1.985 1.00 28.28 86 THR A O 1
ATOM 652 N N . ASP A 1 87 ? 8.622 -17.585 -2.647 1.00 26.54 87 ASP A N 1
ATOM 653 C CA . ASP A 1 87 ? 7.419 -17.974 -3.382 1.00 32.73 87 ASP A CA 1
ATOM 654 C C . ASP A 1 87 ? 6.596 -18.855 -2.454 1.00 26.36 87 ASP A C 1
ATOM 655 O O . ASP A 1 87 ? 6.891 -20.038 -2.282 1.00 25.25 87 ASP A O 1
ATOM 660 N N . CYS A 1 88 ? 5.548 -18.277 -1.859 1.00 28.00 88 CYS A N 1
ATOM 661 C CA . CYS A 1 88 ? 4.775 -19.012 -0.864 1.00 30.64 88 CYS A CA 1
ATOM 662 C C . CYS A 1 88 ? 4.121 -20.246 -1.456 1.00 29.90 88 CYS A C 1
ATOM 663 O O . CYS A 1 88 ? 3.875 -21.217 -0.735 1.00 23.49 88 CYS A O 1
ATOM 666 N N . ASN A 1 89 ? 3.840 -20.234 -2.764 1.00 30.00 89 ASN A N 1
ATOM 667 C CA . ASN A 1 89 ? 3.286 -21.416 -3.409 1.00 31.11 89 ASN A CA 1
ATOM 668 C C . ASN A 1 89 ? 4.247 -22.594 -3.345 1.00 29.41 89 ASN A C 1
ATOM 669 O O . ASN A 1 89 ? 3.808 -23.741 -3.431 1.00 25.70 89 ASN A O 1
ATOM 674 N N . LYS A 1 90 ? 5.544 -22.333 -3.200 1.00 29.27 90 LYS A N 1
ATOM 675 C CA . LYS A 1 90 ? 6.555 -23.381 -3.168 1.00 24.87 90 LYS A CA 1
ATOM 676 C C . LYS A 1 90 ? 6.878 -23.844 -1.755 1.00 30.80 90 LYS A C 1
ATOM 677 O O . LYS A 1 90 ? 7.605 -24.831 -1.593 1.00 31.65 90 LYS A O 1
ATOM 683 N N . VAL A 1 91 ? 6.365 -23.162 -0.738 1.00 24.10 91 VAL A N 1
ATOM 684 C CA . VAL A 1 91 ? 6.739 -23.451 0.641 1.00 27.74 91 VAL A CA 1
ATOM 685 C C . VAL A 1 91 ? 6.068 -24.733 1.107 1.00 30.03 91 VAL A C 1
ATOM 686 O O . VAL A 1 91 ? 4.862 -24.940 0.927 1.00 33.24 91 VAL A O 1
ATOM 690 N N . LYS A 1 92 ? 6.866 -25.589 1.736 1.00 34.62 92 LYS A N 1
ATOM 691 C CA . LYS A 1 92 ? 6.483 -26.940 2.102 1.00 31.83 92 LYS A CA 1
ATOM 692 C C . LYS A 1 92 ? 6.404 -27.036 3.622 1.00 34.99 92 LYS A C 1
ATOM 693 O O . LYS A 1 92 ? 5.437 -27.566 4.168 1.00 30.36 92 LYS A O 1
ATOM 700 N N . MET B 1 1 ? 23.377 -38.071 11.170 1.00 23.88 1 MET B N 1
ATOM 701 C CA . MET B 1 1 ? 24.379 -38.485 10.190 1.00 29.02 1 MET B CA 1
ATOM 702 C C . MET B 1 1 ? 23.960 -38.000 8.823 1.00 24.22 1 MET B C 1
ATOM 703 O O . MET B 1 1 ? 22.779 -38.000 8.489 1.00 24.22 1 MET B O 1
ATOM 708 N N . ILE B 1 2 ? 24.916 -37.578 8.015 1.00 21.84 2 ILE B N 1
ATOM 709 C CA . ILE B 1 2 ? 24.576 -37.178 6.659 1.00 22.00 2 ILE B CA 1
ATOM 710 C C . ILE B 1 2 ? 25.788 -37.436 5.776 1.00 25.82 2 ILE B C 1
ATOM 711 O O . ILE B 1 2 ? 26.933 -37.277 6.203 1.00 21.18 2 ILE B O 1
ATOM 716 N N . LYS B 1 3 ? 25.523 -37.891 4.558 1.00 26.03 3 LYS B N 1
ATOM 717 C CA . LYS B 1 3 ? 26.542 -38.180 3.565 1.00 28.90 3 LYS B CA 1
ATOM 718 C C . LYS B 1 3 ? 26.326 -37.271 2.365 1.00 24.72 3 LYS B C 1
ATOM 719 O O . LYS B 1 3 ? 25.208 -36.826 2.097 1.00 27.20 3 LYS B O 1
ATOM 725 N N . CYS B 1 4 ? 27.394 -37.028 1.609 1.00 25.22 4 CYS B N 1
ATOM 726 C CA . CYS B 1 4 ? 27.248 -36.132 0.467 1.00 22.88 4 CYS B CA 1
ATOM 727 C C . CYS B 1 4 ? 26.329 -36.722 -0.594 1.00 23.58 4 CYS B C 1
ATOM 728 O O . CYS B 1 4 ? 25.704 -35.977 -1.358 1.00 22.34 4 CYS B O 1
ATOM 731 N N . SER B 1 5 ? 26.216 -38.052 -0.644 1.00 22.92 5 SER B N 1
ATOM 732 C CA . SER B 1 5 ? 25.277 -38.680 -1.564 1.00 24.77 5 SER B CA 1
ATOM 733 C C . SER B 1 5 ? 23.842 -38.297 -1.227 1.00 21.96 5 SER B C 1
ATOM 734 O O . SER B 1 5 ? 23.033 -38.038 -2.128 1.00 18.77 5 SER B O 1
ATOM 737 N N . ASP B 1 6 ? 23.518 -38.236 0.073 1.00 25.37 6 ASP B N 1
ATOM 738 C CA . ASP B 1 6 ? 22.231 -37.697 0.520 1.00 25.20 6 ASP B CA 1
ATOM 739 C C . ASP B 1 6 ? 22.039 -36.264 0.050 1.00 17.65 6 ASP B C 1
ATOM 740 O O . ASP B 1 6 ? 20.950 -35.879 -0.395 1.00 20.77 6 ASP B O 1
ATOM 745 N N . VAL B 1 7 ? 23.065 -35.435 0.235 1.00 17.35 7 VAL B N 1
ATOM 746 C CA . VAL B 1 7 ? 22.948 -34.023 -0.113 1.00 17.84 7 VAL B CA 1
ATOM 747 C C . VAL B 1 7 ? 22.682 -33.872 -1.601 1.00 19.28 7 VAL B C 1
ATOM 748 O O . VAL B 1 7 ? 21.773 -33.140 -2.020 1.00 18.08 7 VAL B O 1
ATOM 752 N N . SER B 1 8 ? 23.472 -34.573 -2.418 1.00 18.94 8 SER B N 1
ATOM 753 C CA . SER B 1 8 ? 23.269 -34.566 -3.864 1.00 21.32 8 SER B CA 1
ATOM 754 C C . SER B 1 8 ? 21.858 -35.016 -4.238 1.00 17.47 8 SER B C 1
ATOM 755 O O . SER B 1 8 ? 21.214 -34.407 -5.095 1.00 17.86 8 SER B O 1
ATOM 758 N N . ASN B 1 9 ? 21.357 -36.078 -3.603 1.00 20.02 9 ASN B N 1
ATOM 759 C CA . ASN B 1 9 ? 19.979 -36.495 -3.856 1.00 22.82 9 ASN B CA 1
ATOM 760 C C . ASN B 1 9 ? 18.999 -35.362 -3.579 1.00 20.18 9 ASN B C 1
ATOM 761 O O . ASN B 1 9 ? 18.086 -35.120 -4.378 1.00 20.88 9 ASN B O 1
ATOM 766 N N . LYS B 1 10 ? 19.199 -34.634 -2.467 1.00 21.47 10 LYS B N 1
ATOM 767 C CA . LYS B 1 10 ? 18.263 -33.587 -2.056 1.00 21.23 10 LYS B CA 1
ATOM 768 C C . LYS B 1 10 ? 18.178 -32.448 -3.069 1.00 21.05 10 LYS B C 1
ATOM 769 O O . LYS B 1 10 ? 17.108 -31.858 -3.243 1.00 20.99 10 LYS B O 1
ATOM 775 N N . ILE B 1 11 ? 19.277 -32.120 -3.749 1.00 21.74 11 ILE B N 1
ATOM 776 C CA . ILE B 1 11 ? 19.276 -31.008 -4.694 1.00 17.02 11 ILE B CA 1
ATOM 777 C C . ILE B 1 11 ? 19.084 -31.475 -6.137 1.00 21.06 11 ILE B C 1
ATOM 778 O O . ILE B 1 11 ? 19.230 -30.671 -7.056 1.00 17.86 11 ILE B O 1
ATOM 783 N N . SER B 1 12 ? 18.720 -32.751 -6.356 1.00 18.41 12 SER B N 1
ATOM 784 C CA . SER B 1 12 ? 18.773 -33.303 -7.711 1.00 20.52 12 SER B CA 1
ATOM 785 C C . SER B 1 12 ? 17.798 -32.613 -8.665 1.00 24.95 12 SER B C 1
ATOM 786 O O . SER B 1 12 ? 18.054 -32.564 -9.871 1.00 23.16 12 SER B O 1
ATOM 789 N N . ALA B 1 13 ? 16.692 -32.065 -8.161 1.00 20.35 13 ALA B N 1
ATOM 790 C CA . ALA B 1 13 ? 15.753 -31.350 -9.017 1.00 24.26 13 ALA B CA 1
ATOM 791 C C . ALA B 1 13 ? 16.060 -29.860 -9.108 1.00 22.51 13 ALA B C 1
ATOM 792 O O . ALA B 1 13 ? 15.289 -29.114 -9.726 1.00 21.19 13 ALA B O 1
ATOM 794 N N . CYS B 1 14 ? 17.185 -29.420 -8.537 1.00 18.54 14 CYS B N 1
ATOM 795 C CA . CYS B 1 14 ? 17.555 -28.010 -8.487 1.00 22.31 14 CYS B CA 1
ATOM 796 C C . CYS B 1 14 ? 18.592 -27.616 -9.523 1.00 17.71 14 CYS B C 1
ATOM 797 O O . CYS B 1 14 ? 18.910 -26.425 -9.623 1.00 22.14 14 CYS B O 1
ATOM 800 N N . LEU B 1 15 ? 19.140 -28.580 -10.268 1.00 18.91 15 LEU B N 1
ATOM 801 C CA . LEU B 1 15 ? 20.382 -28.337 -10.999 1.00 21.73 15 LEU B CA 1
ATOM 802 C C . LEU B 1 15 ? 20.169 -27.382 -12.160 1.00 26.02 15 LEU B C 1
ATOM 803 O O . LEU B 1 15 ? 21.047 -26.568 -12.466 1.00 22.75 15 LEU B O 1
ATOM 808 N N . SER B 1 16 ? 19.019 -27.466 -12.833 1.00 28.68 16 SER B N 1
ATOM 809 C CA . SER B 1 16 ? 18.772 -26.526 -13.922 1.00 24.96 16 SER B CA 1
ATOM 810 C C . SER B 1 16 ? 18.651 -25.106 -13.389 1.00 28.11 16 SER B C 1
ATOM 811 O O . SER B 1 16 ? 19.109 -24.154 -14.033 1.00 29.72 16 SER B O 1
ATOM 814 N N . TYR B 1 17 ? 18.035 -24.944 -12.213 1.00 21.71 17 TYR B N 1
ATOM 815 C CA . TYR B 1 17 ? 17.986 -23.627 -11.590 1.00 25.78 17 TYR B CA 1
ATOM 816 C C . TYR B 1 17 ? 19.391 -23.131 -11.256 1.00 25.80 17 TYR B C 1
ATOM 817 O O . TYR B 1 17 ? 19.720 -21.962 -11.495 1.00 22.76 17 TYR B O 1
ATOM 826 N N . LEU B 1 18 ? 20.241 -24.010 -10.716 1.00 20.00 18 LEU B N 1
ATOM 827 C CA . LEU B 1 18 ? 21.588 -23.579 -10.338 1.00 23.60 18 LEU B CA 1
ATOM 828 C C . LEU B 1 18 ? 22.399 -23.130 -11.553 1.00 23.75 18 LEU B C 1
ATOM 829 O O . LEU B 1 18 ? 23.321 -22.312 -11.423 1.00 24.30 18 LEU B O 1
ATOM 834 N N . LYS B 1 19 ? 22.082 -23.653 -12.733 1.00 22.79 19 LYS B N 1
ATOM 835 C CA . LYS B 1 19 ? 22.844 -23.305 -13.930 1.00 27.68 19 LYS B CA 1
ATOM 836 C C . LYS B 1 19 ? 22.348 -22.013 -14.574 1.00 36.21 19 LYS B C 1
ATOM 837 O O . LYS B 1 19 ? 23.145 -21.155 -14.953 1.00 39.19 19 LYS B O 1
ATOM 843 N N . GLN B 1 20 ? 21.046 -21.857 -14.753 1.00 36.39 20 GLN B N 1
ATOM 844 C CA . GLN B 1 20 ? 20.612 -20.676 -15.487 1.00 46.45 20 GLN B CA 1
ATOM 845 C C . GLN B 1 20 ? 19.329 -20.132 -14.893 1.00 40.17 20 GLN B C 1
ATOM 846 O O . GLN B 1 20 ? 18.401 -19.744 -15.611 1.00 50.72 20 GLN B O 1
ATOM 852 N N . GLY B 1 21 ? 19.278 -20.097 -13.562 1.00 33.72 21 GLY B N 1
ATOM 853 C CA . GLY B 1 21 ? 18.203 -19.500 -12.804 1.00 35.15 21 GLY B CA 1
ATOM 854 C C . GLY B 1 21 ? 16.800 -19.835 -13.264 1.00 37.25 21 GLY B C 1
ATOM 855 O O . GLY B 1 21 ? 16.529 -20.936 -13.762 1.00 41.32 21 GLY B O 1
ATOM 856 N N . GLY B 1 22 ? 15.907 -18.870 -13.106 1.00 34.04 22 GLY B N 1
ATOM 857 C CA . GLY B 1 22 ? 14.508 -19.054 -13.406 1.00 43.48 22 GLY B CA 1
ATOM 858 C C . GLY B 1 22 ? 13.674 -19.238 -12.155 1.00 40.30 22 GLY B C 1
ATOM 859 O O . GLY B 1 22 ? 14.064 -18.884 -11.039 1.00 39.02 22 GLY B O 1
ATOM 860 N N . GLU B 1 23 ? 12.486 -19.789 -12.362 1.00 39.79 23 GLU B N 1
ATOM 861 C CA . GLU B 1 23 ? 11.638 -20.179 -11.250 1.00 41.26 23 GLU B CA 1
ATOM 862 C C . GLU B 1 23 ? 12.156 -21.484 -10.659 1.00 36.25 23 GLU B C 1
ATOM 863 O O . GLU B 1 23 ? 12.616 -22.373 -11.384 1.00 34.38 23 GLU B O 1
ATOM 869 N N . VAL B 1 24 ? 12.092 -21.597 -9.341 1.00 37.35 24 VAL B N 1
ATOM 870 C CA . VAL B 1 24 ? 12.609 -22.798 -8.687 1.00 29.58 24 VAL B CA 1
ATOM 871 C C . VAL B 1 24 ? 11.519 -23.875 -8.704 1.00 31.56 24 VAL B C 1
ATOM 872 O O . VAL B 1 24 ? 10.398 -23.607 -8.246 1.00 36.71 24 VAL B O 1
ATOM 876 N N . PRO B 1 25 ? 11.819 -25.072 -9.208 1.00 28.57 25 PRO B N 1
ATOM 877 C CA . PRO B 1 25 ? 10.816 -26.151 -9.216 1.00 29.54 25 PRO B CA 1
ATOM 878 C C . PRO B 1 25 ? 10.332 -26.485 -7.812 1.00 34.65 25 PRO B C 1
ATOM 879 O O . PRO B 1 25 ? 11.087 -26.434 -6.836 1.00 26.38 25 PRO B O 1
ATOM 883 N N . ALA B 1 26 ? 9.052 -26.845 -7.719 1.00 30.70 26 ALA B N 1
ATOM 884 C CA . ALA B 1 26 ? 8.502 -27.243 -6.427 1.00 25.64 26 ALA B CA 1
ATOM 885 C C . ALA B 1 26 ? 9.251 -28.440 -5.861 1.00 26.44 26 ALA B C 1
ATOM 886 O O . ALA B 1 26 ? 9.495 -28.513 -4.652 1.00 27.61 26 ALA B O 1
ATOM 888 N N . ASP B 1 27 ? 9.623 -29.391 -6.723 1.00 24.04 27 ASP B N 1
ATOM 889 C CA . ASP B 1 27 ? 10.394 -30.547 -6.276 1.00 22.79 27 ASP B CA 1
ATOM 890 C C . ASP B 1 27 ? 11.755 -30.135 -5.721 1.00 22.32 27 ASP B C 1
ATOM 891 O O . ASP B 1 27 ? 12.292 -30.801 -4.832 1.00 19.96 27 ASP B O 1
ATOM 896 N N . CYS B 1 28 ? 12.331 -29.052 -6.244 1.00 21.93 28 CYS B N 1
ATOM 897 C CA . CYS B 1 28 ? 13.591 -28.553 -5.698 1.00 20.09 28 CYS B CA 1
ATOM 898 C C . CYS B 1 28 ? 13.398 -28.021 -4.280 1.00 20.86 28 CYS B C 1
ATOM 899 O O . CYS B 1 28 ? 14.171 -28.347 -3.372 1.00 18.00 28 CYS B O 1
ATOM 902 N N . CYS B 1 29 ? 12.359 -27.211 -4.068 1.00 21.75 29 CYS B N 1
ATOM 903 C CA . CYS B 1 29 ? 12.133 -26.648 -2.742 1.00 26.82 29 CYS B CA 1
ATOM 904 C C . CYS B 1 29 ? 11.838 -27.739 -1.725 1.00 21.28 29 CYS B C 1
ATOM 905 O O . CYS B 1 29 ? 12.241 -27.638 -0.562 1.00 23.20 29 CYS B O 1
ATOM 908 N N . THR B 1 30 ? 11.135 -28.790 -2.147 1.00 22.77 30 THR B N 1
ATOM 909 C CA . THR B 1 30 ? 10.930 -29.955 -1.291 1.00 23.27 30 THR B CA 1
ATOM 910 C C . THR B 1 30 ? 12.255 -30.577 -0.863 1.00 27.41 30 THR B C 1
ATOM 911 O O . THR B 1 30 ? 12.439 -30.937 0.309 1.00 23.73 30 THR B O 1
ATOM 915 N N . GLY B 1 31 ? 13.195 -30.708 -1.796 1.00 23.01 31 GLY B N 1
ATOM 916 C CA . GLY B 1 31 ? 14.491 -31.251 -1.440 1.00 21.20 31 GLY B CA 1
ATOM 917 C C . GLY B 1 31 ? 15.295 -30.310 -0.561 1.00 20.36 31 GLY B C 1
ATOM 918 O O . GLY B 1 31 ? 16.019 -30.754 0.337 1.00 18.54 31 GLY B O 1
ATOM 919 N N . VAL B 1 32 ? 15.193 -29.001 -0.812 1.00 23.54 32 VAL B N 1
ATOM 920 C CA . VAL B 1 32 ? 15.900 -28.037 0.032 1.00 17.65 32 VAL B CA 1
ATOM 921 C C . VAL B 1 32 ? 15.394 -28.123 1.465 1.00 16.00 32 VAL B C 1
ATOM 922 O O . VAL B 1 32 ? 16.177 -28.079 2.420 1.00 16.49 32 VAL B O 1
ATOM 926 N N . LYS B 1 33 ? 14.079 -28.260 1.642 1.00 18.92 33 LYS B N 1
ATOM 927 C CA . LYS B 1 33 ? 13.554 -28.450 2.991 1.00 19.48 33 LYS B CA 1
ATOM 928 C C . LYS B 1 33 ? 14.030 -29.776 3.589 1.00 22.36 33 LYS B C 1
ATOM 929 O O . LYS B 1 33 ? 14.380 -29.845 4.777 1.00 18.28 33 LYS B O 1
ATOM 935 N N . GLY B 1 34 ? 14.076 -30.838 2.781 1.00 18.56 34 GLY B N 1
ATOM 936 C CA . GLY B 1 34 ? 14.626 -32.096 3.276 1.00 19.70 34 GLY B CA 1
ATOM 937 C C . GLY B 1 34 ? 16.083 -31.982 3.690 1.00 18.21 34 GLY B C 1
ATOM 938 O O . GLY B 1 34 ? 16.518 -32.604 4.665 1.00 20.52 34 GLY B O 1
ATOM 939 N N . LEU B 1 35 ? 16.863 -31.203 2.940 1.00 19.56 35 LEU B N 1
ATOM 940 C CA . LEU B 1 35 ? 18.260 -30.964 3.300 1.00 20.24 35 LEU B CA 1
ATOM 941 C C . LEU B 1 35 ? 18.367 -30.298 4.666 1.00 19.51 35 LEU B C 1
ATOM 942 O O . LEU B 1 35 ? 19.175 -30.708 5.507 1.00 19.13 35 LEU B O 1
ATOM 947 N N . ASN B 1 36 ? 17.534 -29.282 4.922 1.00 20.42 36 ASN B N 1
ATOM 948 C CA . ASN B 1 36 ? 17.530 -28.652 6.239 1.00 24.07 36 ASN B CA 1
ATOM 949 C C . ASN B 1 36 ? 17.136 -29.652 7.327 1.00 22.20 36 ASN B C 1
ATOM 950 O O . ASN B 1 36 ? 17.791 -29.742 8.371 1.00 20.12 36 ASN B O 1
ATOM 955 N N . ASP B 1 37 ? 16.075 -30.435 7.088 1.00 19.32 37 ASP B N 1
ATOM 956 C CA . ASP B 1 37 ? 15.625 -31.401 8.093 1.00 24.22 37 ASP B CA 1
ATOM 957 C C . ASP B 1 37 ? 16.629 -32.530 8.322 1.00 22.56 37 ASP B C 1
ATOM 958 O O . ASP B 1 37 ? 16.627 -33.143 9.393 1.00 23.71 37 ASP B O 1
ATOM 963 N N . ALA B 1 38 ? 17.470 -32.845 7.343 1.00 19.84 38 ALA B N 1
ATOM 964 C CA . ALA B 1 38 ? 18.447 -33.912 7.542 1.00 21.68 38 ALA B CA 1
ATOM 965 C C . ALA B 1 38 ? 19.636 -33.503 8.402 1.00 25.95 38 ALA B C 1
ATOM 966 O O . ALA B 1 38 ? 20.446 -34.369 8.751 1.00 32.73 38 ALA B O 1
ATOM 968 N N . ALA B 1 39 ? 19.791 -32.223 8.736 1.00 20.06 39 ALA B N 1
ATOM 969 C CA . ALA B 1 39 ? 20.965 -31.758 9.482 1.00 22.77 39 ALA B CA 1
ATOM 970 C C . ALA B 1 39 ? 20.487 -30.948 10.685 1.00 26.64 39 ALA B C 1
ATOM 971 O O . ALA B 1 39 ? 20.251 -29.742 10.583 1.00 24.95 39 ALA B O 1
ATOM 973 N N . LYS B 1 40 ? 20.348 -31.618 11.827 1.00 23.92 40 LYS B N 1
ATOM 974 C CA . LYS B 1 40 ? 19.828 -31.001 13.046 1.00 31.60 40 LYS B CA 1
ATOM 975 C C . LYS B 1 40 ? 20.874 -30.871 14.153 1.00 29.72 40 LYS B C 1
ATOM 976 O O . LYS B 1 40 ? 20.531 -30.477 15.273 1.00 27.98 40 LYS B O 1
ATOM 982 N N . THR B 1 41 ? 22.130 -31.219 13.884 1.00 20.80 41 THR B N 1
ATOM 983 C CA . THR B 1 41 ? 23.221 -30.995 14.822 1.00 22.62 41 THR B CA 1
ATOM 984 C C . THR B 1 41 ? 24.280 -30.151 14.131 1.00 19.46 41 THR B C 1
ATOM 985 O O . THR B 1 41 ? 24.301 -30.037 12.905 1.00 25.89 41 THR B O 1
ATOM 989 N N . THR B 1 42 ? 25.156 -29.550 14.926 1.00 14.61 42 THR B N 1
ATOM 990 C CA . THR B 1 42 ? 26.253 -28.782 14.347 1.00 19.55 42 THR B CA 1
ATOM 991 C C . THR B 1 42 ? 27.149 -29.628 13.444 1.00 20.07 42 THR B C 1
ATOM 992 O O . THR B 1 42 ? 27.486 -29.164 12.339 1.00 17.48 42 THR B O 1
ATOM 996 N N . PRO B 1 43 ? 27.589 -30.835 13.835 1.00 19.53 43 PRO B N 1
ATOM 997 C CA . PRO B 1 43 ? 28.376 -31.644 12.887 1.00 15.59 43 PRO B CA 1
ATOM 998 C C . PRO B 1 43 ? 27.648 -31.878 11.578 1.00 16.53 43 PRO B C 1
ATOM 999 O O . PRO B 1 43 ? 28.243 -31.726 10.506 1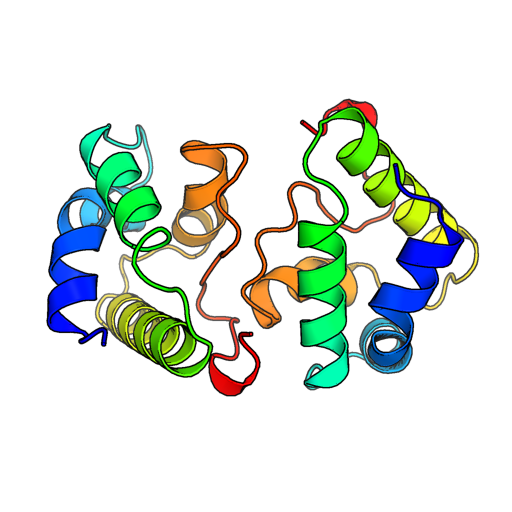.00 18.57 43 PRO B O 1
ATOM 1003 N N . ASP B 1 44 ? 26.368 -32.241 11.631 1.00 15.85 44 ASP B N 1
ATOM 1004 C CA . ASP B 1 44 ? 25.669 -32.548 10.393 1.00 17.29 44 ASP B CA 1
ATOM 1005 C C . ASP B 1 44 ? 25.467 -31.304 9.534 1.00 15.87 44 ASP B C 1
ATOM 1006 O O . ASP B 1 44 ? 25.521 -31.389 8.303 1.00 14.85 44 ASP B O 1
ATOM 1011 N N . ARG B 1 45 ? 25.273 -30.141 10.155 1.00 17.43 45 ARG B N 1
ATOM 1012 C CA . ARG B 1 45 ? 25.193 -28.913 9.378 1.00 17.39 45 ARG B CA 1
ATOM 1013 C C . ARG B 1 45 ? 26.511 -28.635 8.663 1.00 16.71 45 ARG B C 1
ATOM 1014 O O . ARG B 1 45 ? 26.525 -28.311 7.470 1.00 18.06 45 ARG B O 1
ATOM 1022 N N . GLN B 1 46 ? 27.634 -28.789 9.368 1.00 16.70 46 GLN B N 1
ATOM 1023 C CA . GLN B 1 46 ? 28.931 -28.567 8.730 1.00 18.25 46 GLN B CA 1
ATOM 1024 C C . GLN B 1 46 ? 29.183 -29.582 7.618 1.00 16.88 46 GLN B C 1
ATOM 1025 O O . GLN B 1 46 ? 29.735 -29.237 6.565 1.00 16.41 46 GLN B O 1
ATOM 1031 N N . THR B 1 47 ? 28.763 -30.836 7.816 1.00 15.45 47 THR B N 1
ATOM 1032 C CA . THR B 1 47 ? 28.918 -31.825 6.746 1.00 18.00 47 THR B CA 1
ATOM 1033 C C . THR B 1 47 ? 28.116 -31.432 5.507 1.00 19.00 47 THR B C 1
ATOM 1034 O O . THR B 1 47 ? 28.625 -31.473 4.379 1.00 16.83 47 THR B O 1
ATOM 1038 N N . ALA B 1 48 ? 26.852 -31.048 5.698 1.00 16.96 48 ALA B N 1
ATOM 1039 C CA . ALA B 1 48 ? 26.024 -30.652 4.567 1.00 12.07 48 ALA B CA 1
ATOM 1040 C C . ALA B 1 48 ? 26.613 -29.437 3.870 1.00 19.45 48 ALA B C 1
ATOM 1041 O O . ALA B 1 48 ? 26.673 -29.386 2.631 1.00 16.84 48 ALA B O 1
ATOM 1043 N N . CYS B 1 49 ? 27.085 -28.465 4.660 1.00 15.37 49 CYS B N 1
ATOM 1044 C CA . CYS B 1 49 ? 27.746 -27.290 4.110 1.00 20.36 49 CYS B CA 1
ATOM 1045 C C . CYS B 1 49 ? 28.935 -27.685 3.237 1.00 22.11 49 CYS B C 1
ATOM 1046 O O . CYS B 1 49 ? 29.061 -27.226 2.097 1.00 19.43 49 CYS B O 1
ATOM 1049 N N . ASN B 1 50 ? 29.814 -28.551 3.757 1.00 20.96 50 ASN B N 1
ATOM 1050 C CA . ASN B 1 50 ? 31.006 -28.941 3.006 1.00 17.75 50 ASN B CA 1
ATOM 1051 C C . ASN B 1 50 ? 30.653 -29.801 1.801 1.00 17.05 50 ASN B C 1
ATOM 1052 O O . ASN B 1 50 ? 31.362 -29.758 0.787 1.00 24.65 50 ASN B O 1
ATOM 1057 N N . CYS B 1 51 ? 29.583 -30.597 1.887 1.00 17.62 51 CYS B N 1
ATOM 1058 C CA . CYS B 1 51 ? 29.169 -31.394 0.736 1.00 20.94 51 CYS B CA 1
ATOM 1059 C C . CYS B 1 51 ? 28.796 -30.498 -0.438 1.00 19.08 51 CYS B C 1
ATOM 1060 O O . CYS B 1 51 ? 29.199 -30.744 -1.580 1.00 18.87 51 CYS B O 1
ATOM 1063 N N . LEU B 1 52 ? 28.026 -29.444 -0.165 1.00 19.57 52 LEU B N 1
ATOM 1064 C CA . LEU B 1 52 ? 27.652 -28.488 -1.199 1.00 17.50 52 LEU B CA 1
ATOM 1065 C C . LEU B 1 52 ? 28.865 -27.747 -1.745 1.00 20.58 52 LEU B C 1
ATOM 1066 O O . LEU B 1 52 ? 28.940 -27.472 -2.948 1.00 18.75 52 LEU B O 1
ATOM 1071 N N . LYS B 1 53 ? 29.820 -27.390 -0.881 1.00 18.41 53 LYS B N 1
ATOM 1072 C CA . LYS B 1 53 ? 31.041 -26.783 -1.396 1.00 20.07 53 LYS B CA 1
ATOM 1073 C C . LYS B 1 53 ? 31.721 -27.715 -2.385 1.00 16.80 53 LYS B C 1
ATOM 1074 O O . LYS B 1 53 ? 32.188 -27.279 -3.438 1.00 16.98 53 LYS B O 1
ATOM 1080 N N . THR B 1 54 ? 31.753 -29.009 -2.079 1.00 18.92 54 THR B N 1
ATOM 1081 C CA . THR B 1 54 ? 32.430 -29.956 -2.958 1.00 20.47 54 THR B CA 1
ATOM 1082 C C . THR B 1 54 ? 31.655 -30.136 -4.261 1.00 21.46 54 THR B C 1
ATOM 1083 O O . THR B 1 54 ? 32.249 -30.214 -5.350 1.00 17.90 54 THR B O 1
ATOM 1087 N N . THR B 1 55 ? 30.322 -30.165 -4.171 1.00 15.70 55 THR B N 1
ATOM 1088 C CA . THR B 1 55 ? 29.489 -30.151 -5.373 1.00 17.40 55 THR B CA 1
ATOM 1089 C C . THR B 1 55 ? 29.797 -28.941 -6.250 1.00 23.07 55 THR B C 1
ATOM 1090 O O . THR B 1 55 ? 29.886 -29.063 -7.480 1.00 21.06 55 THR B O 1
ATOM 1094 N N . PHE B 1 56 ? 29.960 -27.758 -5.648 1.00 19.13 56 PHE B N 1
ATOM 1095 C CA . PHE B 1 56 ? 30.150 -26.589 -6.504 1.00 20.66 56 PHE B CA 1
ATOM 1096 C C . PHE B 1 56 ? 31.557 -26.540 -7.105 1.00 21.00 56 PHE B C 1
ATOM 1097 O O . PHE B 1 56 ? 31.725 -26.032 -8.220 1.00 19.25 56 PHE B O 1
ATOM 1105 N N . LYS B 1 57 ? 32.561 -27.100 -6.415 1.00 17.34 57 LYS B N 1
ATOM 1106 C CA . LYS B 1 57 ? 33.896 -27.222 -7.002 1.00 20.18 57 LYS B CA 1
ATOM 1107 C C . LYS B 1 57 ? 33.925 -28.216 -8.158 1.00 20.02 57 LYS B C 1
ATOM 1108 O O . LYS B 1 57 ? 34.736 -28.069 -9.080 1.00 19.01 57 LYS B O 1
ATOM 1114 N N . SER B 1 58 ? 33.082 -29.246 -8.108 1.00 17.25 58 SER B N 1
ATOM 1115 C CA . SER B 1 58 ? 33.000 -30.251 -9.155 1.00 17.86 58 SER B CA 1
ATOM 1116 C C . SER B 1 58 ? 32.055 -29.857 -10.282 1.00 18.46 58 SER B C 1
ATOM 1117 O O . SER B 1 58 ? 31.983 -30.571 -11.284 1.00 17.69 58 SER B O 1
ATOM 1120 N N . ASN B 1 59 ? 31.299 -28.763 -10.127 1.00 15.38 59 ASN B N 1
ATOM 1121 C CA . ASN B 1 59 ? 30.304 -28.332 -11.112 1.00 18.96 59 ASN B CA 1
ATOM 1122 C C . ASN B 1 59 ? 30.440 -26.820 -11.226 1.00 21.26 59 ASN B C 1
ATOM 1123 O O . ASN B 1 59 ? 29.605 -26.074 -10.716 1.00 20.71 59 ASN B O 1
ATOM 1128 N N . LYS B 1 60 ? 31.489 -26.374 -11.925 1.00 19.99 60 LYS B N 1
ATOM 1129 C CA . LYS B 1 60 ? 31.784 -24.943 -11.983 1.00 22.70 60 LYS B CA 1
ATOM 1130 C C . LYS B 1 60 ? 30.726 -24.134 -12.706 1.00 24.59 60 LYS B C 1
ATOM 1131 O O . LYS B 1 60 ? 30.823 -22.898 -12.706 1.00 24.83 60 LYS B O 1
ATOM 1137 N N . ASP B 1 61 ? 29.761 -24.779 -13.359 1.00 23.58 61 ASP B N 1
ATOM 1138 C CA . ASP B 1 61 ? 28.670 -24.067 -14.003 1.00 20.92 61 ASP B CA 1
ATOM 1139 C C . ASP B 1 61 ? 27.472 -23.864 -13.085 1.00 26.85 61 ASP B C 1
ATOM 1140 O O . ASP B 1 61 ? 26.467 -23.293 -13.523 1.00 24.66 61 ASP B O 1
ATOM 1145 N N . PHE B 1 62 ? 27.541 -24.323 -11.834 1.00 19.82 62 PHE B N 1
ATOM 1146 C CA . PHE B 1 62 ? 26.519 -23.977 -10.850 1.00 21.69 62 PHE B CA 1
ATOM 1147 C C . PHE B 1 62 ? 26.839 -22.594 -10.300 1.00 24.95 62 PHE B C 1
ATOM 1148 O O . PHE B 1 62 ? 27.927 -22.377 -9.756 1.00 25.98 62 PHE B O 1
ATOM 1156 N N . LYS B 1 63 ? 25.889 -21.672 -10.416 1.00 24.50 63 LYS B N 1
ATOM 1157 C CA . LYS B 1 63 ? 26.157 -20.260 -10.183 1.00 28.98 63 LYS B CA 1
ATOM 1158 C C . LYS B 1 63 ? 25.962 -19.875 -8.726 1.00 34.05 63 LYS B C 1
ATOM 1159 O O . LYS B 1 63 ? 24.962 -20.238 -8.093 1.00 24.67 63 LYS B O 1
ATOM 1165 N N . SER B 1 64 ? 26.919 -19.103 -8.209 0.98 27.76 64 SER B N 1
ATOM 1166 C CA . SER B 1 64 ? 26.891 -18.729 -6.801 0.98 33.51 64 SER B CA 1
ATOM 1167 C C . SER B 1 64 ? 25.680 -17.858 -6.485 0.98 29.71 64 SER B C 1
ATOM 1168 O O . SER B 1 64 ? 25.035 -18.034 -5.443 0.98 23.83 64 SER B O 1
ATOM 1171 N N . ASP B 1 65 ? 25.352 -16.921 -7.380 1.00 30.22 65 ASP B N 1
ATOM 1172 C CA . ASP B 1 65 ? 24.233 -16.014 -7.141 1.00 33.75 65 ASP B CA 1
ATOM 1173 C C . ASP B 1 65 ? 22.922 -16.769 -7.038 1.00 26.95 65 ASP B C 1
ATOM 1174 O O . ASP B 1 65 ? 22.111 -16.494 -6.151 1.00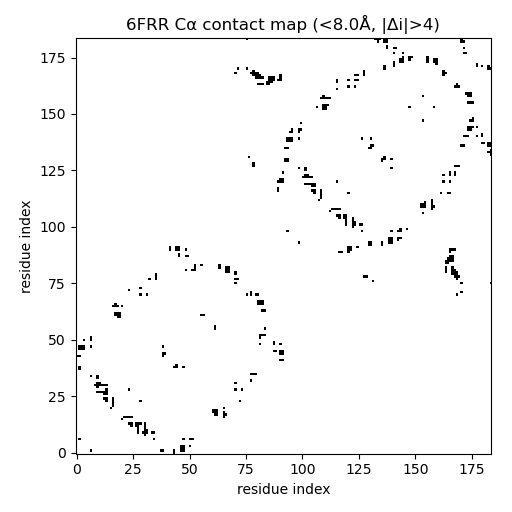 30.65 65 ASP B O 1
ATOM 1179 N N . PHE B 1 66 ? 22.690 -17.715 -7.946 1.00 31.34 66 PHE B N 1
ATOM 1180 C CA . PHE B 1 66 ? 21.458 -18.493 -7.894 1.00 27.52 66 PHE B CA 1
ATOM 1181 C C . PHE B 1 66 ? 21.399 -19.341 -6.632 1.00 31.67 66 PHE B C 1
ATOM 1182 O O . PHE B 1 66 ? 20.352 -19.430 -5.982 1.00 22.32 66 PHE B O 1
ATOM 1190 N N . ALA B 1 67 ? 22.519 -19.963 -6.260 1.00 25.17 67 ALA B N 1
ATOM 1191 C CA . ALA B 1 67 ? 22.525 -20.790 -5.056 1.00 23.29 67 ALA B CA 1
ATOM 1192 C C . ALA B 1 67 ? 22.241 -19.964 -3.805 1.00 27.38 67 ALA B C 1
ATOM 1193 O O . ALA B 1 67 ? 21.601 -20.449 -2.862 1.00 22.83 67 ALA B O 1
ATOM 1195 N N . ALA B 1 68 ? 22.725 -18.720 -3.767 1.00 26.15 68 ALA B N 1
ATOM 1196 C CA . ALA B 1 68 ? 22.626 -17.925 -2.543 1.00 30.98 68 ALA B CA 1
ATOM 1197 C C . ALA B 1 68 ? 21.185 -17.583 -2.204 1.00 28.15 68 ALA B C 1
ATOM 1198 O O . ALA B 1 68 ? 20.831 -17.482 -1.020 1.00 30.11 68 ALA B O 1
ATOM 1200 N N . SER B 1 69 ? 20.356 -17.376 -3.215 1.00 25.48 69 SER B N 1
ATOM 1201 C CA . SER B 1 69 ? 18.965 -17.008 -3.016 1.00 27.15 69 SER B CA 1
ATOM 1202 C C . SER B 1 69 ? 18.040 -18.213 -2.952 1.00 24.55 69 SER B C 1
ATOM 1203 O O . SER B 1 69 ? 16.850 -18.037 -2.697 1.00 25.68 69 SER B O 1
ATOM 1206 N N . LEU B 1 70 ? 18.550 -19.424 -3.187 1.00 24.43 70 LEU B N 1
ATOM 1207 C CA . LEU B 1 70 ? 17.667 -20.588 -3.273 1.00 24.76 70 LEU B CA 1
ATOM 1208 C C . LEU B 1 70 ? 16.928 -20.876 -1.968 1.00 25.37 70 LEU B C 1
ATOM 1209 O O . LEU B 1 70 ? 15.699 -21.077 -2.013 1.00 26.07 70 LEU B O 1
ATOM 1214 N N . PRO B 1 71 ? 17.577 -20.909 -0.796 1.00 21.95 71 PRO B N 1
ATOM 1215 C CA . PRO B 1 71 ? 16.807 -21.149 0.437 1.00 23.03 71 PRO B CA 1
ATOM 1216 C C . PRO B 1 71 ? 15.678 -20.149 0.661 1.00 26.06 71 PRO B C 1
ATOM 1217 O O . PRO B 1 71 ? 14.550 -20.563 0.955 1.00 23.57 71 PRO B O 1
ATOM 1221 N N . SER B 1 72 ? 15.941 -18.844 0.511 1.00 25.07 72 SER B N 1
ATOM 1222 C CA . SER B 1 72 ? 14.887 -17.845 0.709 1.00 30.81 72 SER B CA 1
ATOM 1223 C C . SER B 1 72 ? 13.747 -18.022 -0.287 1.00 26.87 72 SER B C 1
ATOM 1224 O O . SER B 1 72 ? 12.571 -17.912 0.081 1.00 27.39 72 SER B O 1
ATOM 1227 N N . LYS B 1 73 ? 14.075 -18.294 -1.556 1.00 25.38 73 LYS B N 1
ATOM 1228 C CA . LYS B 1 73 ? 13.038 -18.512 -2.559 1.00 26.75 73 LYS B CA 1
ATOM 1229 C C . LYS B 1 73 ? 12.120 -19.664 -2.170 1.00 25.19 73 LYS B C 1
ATOM 1230 O O . LYS B 1 73 ? 10.929 -19.647 -2.498 1.00 25.55 73 LYS B O 1
ATOM 1236 N N . CYS B 1 74 ? 12.647 -20.648 -1.446 1.00 22.13 74 CYS B N 1
ATOM 1237 C CA . CYS B 1 74 ? 11.882 -21.785 -0.958 1.00 22.32 74 CYS B CA 1
ATOM 1238 C C . CYS B 1 74 ? 11.375 -21.597 0.468 1.00 20.84 74 CYS B C 1
ATOM 1239 O O . CYS B 1 74 ? 10.725 -22.502 0.999 1.00 19.08 74 CYS B O 1
ATOM 1242 N N . GLY B 1 75 ? 11.678 -20.466 1.105 1.00 20.84 75 GLY B N 1
ATOM 1243 C CA . GLY B 1 75 ? 11.277 -20.238 2.485 1.00 19.41 75 GLY B CA 1
ATOM 1244 C C . GLY B 1 75 ? 11.953 -21.108 3.532 1.00 23.42 75 GLY B C 1
ATOM 1245 O O . GLY B 1 75 ? 11.442 -21.213 4.652 1.00 19.00 75 GLY B O 1
ATOM 1246 N N . VAL B 1 76 ? 13.103 -21.719 3.212 1.00 21.60 76 VAL B N 1
ATOM 1247 C CA . VAL B 1 76 ? 13.778 -22.669 4.095 1.00 19.06 76 VAL B CA 1
ATOM 1248 C C . VAL B 1 76 ? 14.945 -21.971 4.783 1.00 17.73 76 VAL B C 1
ATOM 1249 O O . VAL B 1 76 ? 15.747 -21.301 4.126 1.00 18.56 76 VAL B O 1
ATOM 1253 N N . ASN B 1 77 ? 15.068 -22.163 6.093 1.00 18.46 77 ASN B N 1
ATOM 1254 C CA . ASN B 1 77 ? 16.127 -21.515 6.873 1.00 19.60 77 ASN B CA 1
ATOM 1255 C C . ASN B 1 77 ? 17.38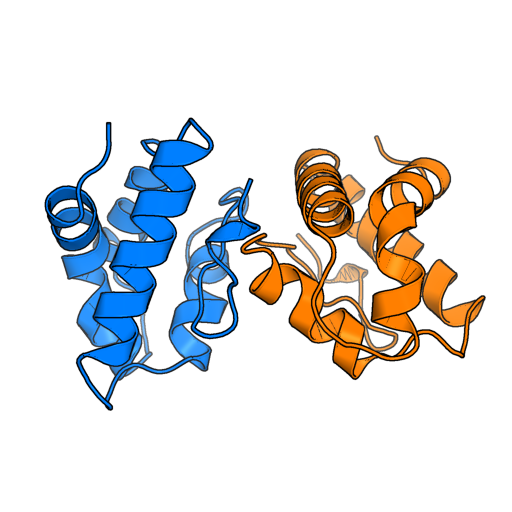4 -22.391 6.905 1.00 17.50 77 ASN B C 1
ATOM 1256 O O . ASN B 1 77 ? 17.725 -23.006 7.912 1.00 23.54 77 ASN B O 1
ATOM 1261 N N . ILE B 1 78 ? 18.085 -22.423 5.775 1.00 22.82 78 ILE B N 1
ATOM 1262 C CA . ILE B 1 78 ? 19.370 -23.118 5.669 1.00 20.94 78 ILE B CA 1
ATOM 1263 C C . ILE B 1 78 ? 20.398 -22.370 6.517 1.00 24.94 78 ILE B C 1
ATOM 1264 O O . ILE B 1 78 ? 20.679 -21.197 6.241 1.00 23.78 78 ILE B O 1
ATOM 1269 N N . PRO B 1 79 ? 20.997 -23.013 7.537 1.00 24.88 79 PRO B N 1
ATOM 1270 C CA . PRO B 1 79 ? 21.837 -22.285 8.508 1.00 25.80 79 PRO B CA 1
ATOM 1271 C C . PRO B 1 79 ? 23.246 -21.967 8.042 1.00 31.69 79 PRO B C 1
ATOM 1272 O O . PRO B 1 79 ? 24.140 -21.792 8.873 1.00 29.43 79 PRO B O 1
ATOM 1276 N N . TYR B 1 80 ? 23.469 -21.913 6.736 1.00 24.92 80 TYR B N 1
ATOM 1277 C CA . TYR B 1 80 ? 24.774 -21.595 6.183 1.00 30.33 80 TYR B CA 1
ATOM 1278 C C . TYR B 1 80 ? 24.536 -21.040 4.791 1.00 32.82 80 TYR B C 1
ATOM 1279 O O . TYR B 1 80 ? 23.486 -21.281 4.189 1.00 23.94 80 TYR B O 1
ATOM 1288 N N . LYS B 1 81 ? 25.508 -20.286 4.287 1.00 33.84 81 LYS B N 1
ATOM 1289 C CA . LYS B 1 81 ? 25.394 -19.740 2.951 1.00 36.53 81 LYS B CA 1
ATOM 1290 C C . LYS B 1 81 ? 25.996 -20.733 1.978 1.00 32.03 81 LYS B C 1
ATOM 1291 O O . LYS B 1 81 ? 27.104 -21.233 2.186 1.00 33.76 81 LYS B O 1
ATOM 1297 N N . ILE B 1 82 ? 25.199 -21.080 0.971 1.00 30.42 82 ILE B N 1
ATOM 1298 C CA . ILE B 1 82 ? 25.596 -22.004 -0.084 1.00 30.69 82 ILE B CA 1
ATOM 1299 C C . ILE B 1 82 ? 26.460 -21.222 -1.059 1.00 38.54 82 ILE B C 1
ATOM 1300 O O . ILE B 1 82 ? 25.945 -20.424 -1.844 1.00 37.84 82 ILE B O 1
ATOM 1305 N N . SER B 1 83 ? 27.775 -21.413 -0.984 1.00 44.26 83 SER B N 1
ATOM 1306 C CA . SER B 1 83 ? 28.686 -20.693 -1.865 1.00 44.30 83 SER B CA 1
ATOM 1307 C C . SER B 1 83 ? 29.969 -21.504 -1.975 1.00 46.90 83 SER B C 1
ATOM 1308 O O . SER B 1 83 ? 29.995 -22.694 -1.622 1.00 55.44 83 SER B O 1
ATOM 1311 N N . LEU B 1 84 ? 31.026 -20.882 -2.485 1.00 51.89 84 LEU B N 1
ATOM 1312 C CA . LEU B 1 84 ? 32.370 -21.419 -2.355 1.00 42.63 84 LEU B CA 1
ATOM 1313 C C . LEU B 1 84 ? 33.198 -20.681 -1.316 1.00 42.71 84 LEU B C 1
ATOM 1314 O O . LEU B 1 84 ? 34.188 -21.234 -0.831 1.00 41.18 84 LEU B O 1
ATOM 1319 N N . GLU B 1 85 ? 32.808 -19.455 -0.956 1.00 50.23 85 GLU B N 1
ATOM 1320 C CA . GLU B 1 85 ? 33.469 -18.670 0.084 1.00 54.77 85 GLU B CA 1
ATOM 1321 C C . GLU B 1 85 ? 33.137 -19.149 1.483 1.00 55.21 85 GLU B C 1
ATOM 1322 O O . GLU B 1 85 ? 33.565 -18.514 2.451 1.00 47.92 85 GLU B O 1
ATOM 1328 N N . THR B 1 86 ? 32.377 -20.235 1.608 1.00 50.03 86 THR B N 1
ATOM 1329 C CA . THR B 1 86 ? 31.865 -20.662 2.903 1.00 50.24 86 THR B CA 1
ATOM 1330 C C . THR B 1 86 ? 32.988 -21.181 3.784 1.00 34.68 86 THR B C 1
ATOM 1331 O O . THR B 1 86 ? 33.673 -22.145 3.427 1.00 41.28 86 THR B O 1
ATOM 1335 N N . ASP B 1 87 ? 33.158 -20.553 4.946 1.00 46.43 87 ASP B N 1
ATOM 1336 C CA . ASP B 1 87 ? 33.885 -21.177 6.049 1.00 40.74 87 ASP B CA 1
ATOM 1337 C C . ASP B 1 87 ? 32.871 -22.045 6.775 1.00 25.07 87 ASP B C 1
ATOM 1338 O O . ASP B 1 87 ? 32.214 -21.608 7.719 1.00 30.53 87 ASP B O 1
ATOM 1343 N N . CYS B 1 88 ? 32.736 -23.294 6.325 1.00 28.27 88 CYS B N 1
ATOM 1344 C CA . CYS B 1 88 ? 31.782 -24.205 6.956 1.00 30.99 88 CYS B CA 1
ATOM 1345 C C . CYS B 1 88 ? 32.125 -24.494 8.423 1.00 30.53 88 CYS B C 1
ATOM 1346 O O . CYS B 1 88 ? 31.268 -25.000 9.156 1.00 22.36 88 CYS B O 1
ATOM 1349 N N . ASN B 1 89 ? 33.334 -24.149 8.881 1.00 34.99 89 ASN B N 1
ATOM 1350 C CA . ASN B 1 89 ? 33.704 -24.353 10.281 1.00 29.64 89 ASN B CA 1
ATOM 1351 C C . ASN B 1 89 ? 32.973 -23.416 11.226 1.00 34.91 89 ASN B C 1
ATOM 1352 O O . ASN B 1 89 ? 32.894 -23.706 12.424 1.00 31.04 89 ASN B O 1
ATOM 1357 N N . LYS B 1 90 ? 32.454 -22.299 10.724 1.00 30.90 90 LYS B N 1
ATOM 1358 C CA . LYS B 1 90 ? 31.719 -21.363 11.563 1.00 37.98 90 LYS B CA 1
ATOM 1359 C C . LYS B 1 90 ? 30.256 -21.741 11.716 1.00 40.95 90 LYS B C 1
ATOM 1360 O O . LYS B 1 90 ? 29.553 -21.133 12.532 1.00 34.64 90 LYS B O 1
ATOM 1366 N N . VAL B 1 91 ? 29.790 -22.745 10.974 1.00 27.86 91 VAL B N 1
ATOM 1367 C CA . VAL B 1 91 ? 28.386 -23.118 11.004 1.00 30.07 91 VAL B CA 1
ATOM 1368 C C . VAL B 1 91 ? 28.045 -23.773 12.340 1.00 37.43 91 VAL B C 1
ATOM 1369 O O . VAL B 1 91 ? 28.838 -24.554 12.884 1.00 25.57 91 VAL B O 1
ATOM 1373 N N . LYS B 1 92 ? 26.846 -23.481 12.862 1.00 34.35 92 LYS B N 1
ATOM 1374 C CA . LYS B 1 92 ? 26.340 -24.121 14.091 1.00 25.82 92 LYS B CA 1
ATOM 1375 C C . LYS B 1 92 ? 24.970 -24.770 13.940 1.00 29.00 92 LYS B C 1
ATOM 1376 O O . LYS B 1 92 ? 24.142 -24.310 13.161 1.00 33.66 92 LYS B O 1
#

Solvent-accessible surface area: 9674 Å² total; per-residue (Å²): 183,14,120,70,68,57,1,60,112,74,14,66,43,0,57,84,12,3,55,140,12,59,156,23,56,82,100,0,25,97,6,14,87,19,14,33,112,49,8,144,69,52,90,21,50,48,50,7,1,81,6,14,36,89,35,15,143,86,58,199,55,30,87,67,110,54,9,36,42,8,10,79,115,23,18,93,107,8,46,26,35,23,4,72,94,1,45,7,127,42,2,94,196,15,117,64,70,59,0,53,100,64,8,69,44,0,60,88,3,3,86,146,14,57,137,8,54,51,105,0,2,59,10,1,40,16,1,20,51,37,5,138,73,55,92,20,14,45,50,0,3,68,4,4,38,78,21,8,113,84,51,166,68,19,79,55,119,59,0,65,24,4,5,9,54,1,0,4,17,10,46,21,136,13,20,78,150,5,77,4,118,166,14,154

Nearest PDB structures (foldseek):
  6frr-assembly2_B  TM=1.011E+00  e=6.606E-17  Artemisia vulgaris
  2alg-assembly2_B  TM=9.796E-01  e=1.077E-10  Prunus persica
  7ksb-assembly1_A  TM=9.776E-01  e=2.727E-09  Actinidia chinensis var. chinensis
  4xuw-assembly2_B  TM=9.189E-01  e=9.286E-10  Corylus avellana
  3gsh-assembly2_B  TM=9.511E-01  e=2.420E-09  Hordeum vulgare

Radius of gyration: 16.18 Å; Cα contacts (8 Å, |Δi|>4): 274; chains: 2; bounding box: 40×40×39 Å

B-factor: mean 27.48, std 9.35, range [11.58, 74.51]

Organism: Artemisia vulgaris (NCBI:txid4220)

Sequence (184 aa):
MMIKCSDVSNKISACLSYLKQGGEVPADCCTGVKGLNNDAAKTTPDRQTACNCLKTTFKSNKDFKSDFAASLPSKCGVNIPYKISLETDCNKVKMIKCSDVSNKISACLSYLKQGGEVPADCCTGVKGLNDAAKTTPDRQTACNCLKTTFKSNKDFKSDFAASLPSKCGVNIPYKISLETDCNKVK

CATH classification: 1.10.110.10

Foldseek 3Di:
DDALVLLCVLQVQVVVCQQVNDDRDPSNLVSLVVQQVPQDDLVSQLNSLVSVLVVQVPDPRGDQVRQQCPVVSRDDPRDDGHGNVDDSVPGD/DDDLVLLCVLQVQQQVCQQPNDQGDPSRLVSVQVQQVVQDDLVSLLNSLVSLLVVCVVPVSRHQVSQQCVCVSSVHCNQFGRHNPTPSVPGD

Secondary structure (DSSP, 8-state):
---HHHHHHHHGGGHHHHHH-SSPPHHHHHHHHHHHHH--SHHHHHHHHHHHHHHHHT-TT--HHHHHHHHHHH-S---B---TT--GGG--/---HHHHHHHTGGGHHHHHH--SPPHHHHHHHHHHHHT--SHHHHHHHHHHHHHHHHH-TTS-HHHHHHHHHHTTB--SS--SSS--GGG--